Protein AF-A0A432HT43-F1 (afdb_monomer_lite)

Foldseek 3Di:
DDDDDDDDDDDDDDDDDDDDDDDDDDDDDDDDDDDDDDDDDDDDPPPPPPDPDDPPPDPDDFDWDKDFAPAFDCFFDWDWDAPDDFKTKIWTGHTRMIIIDIDGNDDPPPDPDPPDDDPPDDDDPCPLVPPPDPVSVVVLVVFWDKAWGADPVGWIKMKTDGPPQWCPDPLNVCPVVADAFGWRFDQPFAAIKIWTQFWKAFPPDIQGQQLPHPNHTRIWGWIWGHHPPFIKIWTFSCRGGHRHDDDCVRTDDIGTKDKDQAPDDPQQTPGWDWYWDQDPVQWIWTWTDHRRMIIITIIHTDD

pLDDT: mean 73.5, std 22.06, range [27.92, 98.5]

Radius of gyration: 30.54 Å; chains: 1; bounding box: 90×58×94 Å

Secondary structure (DSSP, 8-state):
----PPPP--PPP-------------------------------------PPPSPP-PPP----EEEEEEEEEEEEEEEEEE-SSSEEEEEEEEEEEEEEEEEE------PPPPP------------TTT---HHHHHHHHHHEEEEEEE-TTS-EEEEEEETT--TTSHHHHGGGGPPTTPBPP-TTSBPEEEEESS-EEETTEEE-S-SSSTTPPEEEEEEEEEETTEEEEEEES-TT-BTT---GGGEEEEEEEEEEEPPS-TTTTPPPEEEEEE-TTS-EEEEEEETTEEEEEEEEE--

Structure (mmCIF, N/CA/C/O backbone):
data_AF-A0A432HT43-F1
#
_entry.id   AF-A0A432HT43-F1
#
loop_
_atom_site.group_PDB
_atom_site.id
_atom_site.type_symbol
_atom_site.label_atom_id
_atom_site.label_alt_id
_atom_site.label_comp_id
_atom_site.label_asym_id
_atom_site.label_entity_id
_atom_site.label_seq_id
_atom_site.pdbx_PDB_ins_code
_atom_site.Cartn_x
_atom_site.Cartn_y
_atom_site.Cartn_z
_atom_site.occupancy
_atom_site.B_iso_or_equiv
_atom_site.auth_seq_id
_atom_site.auth_comp_id
_atom_site.auth_asym_id
_atom_site.auth_atom_id
_atom_site.pdbx_PDB_model_num
ATOM 1 N N . ALA A 1 1 ? -52.691 -34.698 19.006 1.00 39.12 1 ALA A N 1
ATOM 2 C CA . ALA A 1 1 ? -53.821 -34.639 18.060 1.00 39.12 1 ALA A CA 1
ATOM 3 C C . ALA A 1 1 ? -54.548 -33.338 18.332 1.00 39.12 1 ALA A C 1
ATOM 5 O O . ALA A 1 1 ? -54.812 -33.088 19.496 1.00 39.12 1 ALA A O 1
ATOM 6 N N . LEU A 1 2 ? -54.854 -32.442 17.411 1.00 40.50 2 LEU A N 1
ATOM 7 C CA . LEU A 1 2 ? -54.623 -32.225 15.980 1.00 40.50 2 LEU A CA 1
ATOM 8 C C . LEU A 1 2 ? -54.795 -30.688 15.882 1.00 40.50 2 LEU A C 1
ATOM 10 O O . LEU A 1 2 ? -55.654 -30.133 16.560 1.00 40.50 2 LEU A O 1
ATOM 14 N N . ASP A 1 3 ? -53.794 -29.972 15.389 1.00 38.78 3 ASP A N 1
ATOM 15 C CA . ASP A 1 3 ? -53.769 -29.469 14.011 1.00 38.78 3 ASP A CA 1
ATOM 16 C C . ASP A 1 3 ? -54.842 -28.391 13.766 1.00 38.78 3 ASP A C 1
ATOM 18 O O . ASP A 1 3 ? -56.036 -28.673 13.700 1.00 38.78 3 ASP A O 1
ATOM 22 N N . ALA A 1 4 ? -54.398 -27.138 13.675 1.00 43.03 4 ALA A N 1
ATOM 23 C CA . ALA A 1 4 ? -55.232 -25.993 13.331 1.00 43.03 4 ALA A CA 1
ATOM 24 C C . ALA A 1 4 ? -54.466 -25.119 12.330 1.00 43.03 4 ALA A C 1
ATOM 26 O O . ALA A 1 4 ? -53.709 -24.224 12.707 1.00 43.03 4 ALA A O 1
ATOM 27 N N . ARG A 1 5 ? -54.650 -25.421 11.041 1.00 47.28 5 ARG A N 1
ATOM 28 C CA . ARG A 1 5 ? -54.328 -24.516 9.932 1.00 47.28 5 ARG A CA 1
ATOM 29 C C . ARG A 1 5 ? -55.494 -23.539 9.722 1.00 47.28 5 ARG A C 1
ATOM 31 O O . ARG A 1 5 ? -56.638 -23.993 9.707 1.00 47.28 5 ARG A O 1
ATOM 38 N N . PRO A 1 6 ? -55.238 -22.236 9.526 1.00 59.03 6 PRO A N 1
ATOM 39 C CA . PRO A 1 6 ? -56.234 -21.310 9.000 1.00 59.03 6 PRO A CA 1
ATOM 40 C C . PRO A 1 6 ? -56.353 -21.403 7.459 1.00 59.03 6 PRO A C 1
ATOM 42 O O . PRO A 1 6 ? -55.465 -21.967 6.813 1.00 59.03 6 PRO A O 1
ATOM 45 N N . PRO A 1 7 ? -57.463 -20.903 6.878 1.00 51.38 7 PRO A N 1
ATOM 46 C CA . PRO A 1 7 ? -57.880 -21.179 5.502 1.00 51.38 7 PRO A CA 1
ATOM 47 C C . PRO A 1 7 ? -57.208 -20.277 4.453 1.00 51.38 7 PRO A C 1
ATOM 49 O O . PRO A 1 7 ? -56.823 -19.145 4.739 1.00 51.38 7 PRO A O 1
ATOM 52 N N . ILE A 1 8 ? -57.125 -20.804 3.229 1.00 49.09 8 ILE A N 1
ATOM 53 C CA . ILE A 1 8 ? -56.741 -20.115 1.987 1.00 49.09 8 ILE A CA 1
ATOM 54 C C . ILE A 1 8 ? -57.948 -19.318 1.465 1.00 49.09 8 ILE A C 1
ATOM 56 O O . ILE A 1 8 ? -59.051 -19.871 1.469 1.00 49.09 8 ILE A O 1
ATOM 60 N N . PRO A 1 9 ? -57.748 -18.089 0.959 1.00 47.00 9 PRO A N 1
ATOM 61 C CA . PRO A 1 9 ? -58.630 -17.515 -0.046 1.00 47.00 9 PRO A CA 1
ATOM 62 C C . PRO A 1 9 ? -57.901 -17.251 -1.379 1.00 47.00 9 PRO A C 1
ATOM 64 O O . PRO A 1 9 ? -56.909 -16.527 -1.420 1.00 47.00 9 PRO A O 1
ATOM 67 N N . ASP A 1 10 ? -58.454 -17.883 -2.416 1.00 40.94 10 ASP A N 1
ATOM 68 C CA . ASP A 1 10 ? -58.679 -17.460 -3.807 1.00 40.94 10 ASP A CA 1
ATOM 69 C C . ASP A 1 10 ? -57.549 -16.788 -4.617 1.00 40.94 10 ASP A C 1
ATOM 71 O O . ASP A 1 10 ? -57.310 -15.584 -4.532 1.00 40.94 10 ASP A O 1
ATOM 75 N N . GLU A 1 11 ? -56.960 -17.578 -5.522 1.00 43.84 11 GLU A N 1
ATOM 76 C CA . GLU A 1 11 ? -56.493 -17.109 -6.834 1.00 43.84 11 GLU A CA 1
ATOM 77 C C . GLU A 1 11 ? -57.701 -16.849 -7.750 1.00 43.84 11 GLU A C 1
ATOM 79 O O . GLU A 1 11 ? -58.649 -17.641 -7.750 1.00 43.84 11 GLU A O 1
ATOM 84 N N . PRO A 1 12 ? -57.659 -15.813 -8.599 1.00 49.91 12 PRO A N 1
ATOM 85 C CA . PRO A 1 12 ? -58.237 -15.888 -9.923 1.00 49.91 12 PRO A CA 1
ATOM 86 C C . PRO A 1 12 ? -57.150 -16.220 -10.950 1.00 49.91 12 PRO A C 1
ATOM 88 O O . PRO A 1 12 ? -56.179 -15.477 -11.116 1.00 49.91 12 PRO A O 1
ATOM 91 N N . ASP A 1 13 ? -57.376 -17.345 -11.625 1.00 44.31 13 ASP A N 1
ATOM 92 C CA . ASP A 1 13 ? -56.927 -17.632 -12.982 1.00 44.31 13 ASP A CA 1
ATOM 93 C C . ASP A 1 13 ? -57.226 -16.439 -13.906 1.00 44.31 13 ASP A C 1
ATOM 95 O O . ASP A 1 13 ? -58.354 -15.948 -13.919 1.00 44.31 13 ASP A O 1
ATOM 99 N N . ASP A 1 14 ? -56.248 -16.025 -14.710 1.00 41.91 14 ASP A N 1
ATOM 100 C CA . ASP A 1 14 ? -56.504 -15.609 -16.090 1.00 41.91 14 ASP A CA 1
ATOM 101 C C . ASP A 1 14 ? -55.257 -15.912 -16.939 1.00 41.91 14 ASP A C 1
ATOM 103 O O . ASP A 1 14 ? -54.135 -15.489 -16.650 1.00 41.91 14 ASP A O 1
ATOM 107 N N . ASP A 1 15 ? -55.515 -16.750 -17.937 1.00 45.34 15 ASP A N 1
ATOM 108 C CA . ASP A 1 15 ? -54.627 -17.395 -18.901 1.00 45.34 15 ASP A CA 1
ATOM 109 C C . ASP A 1 15 ? -54.019 -16.402 -19.931 1.00 45.34 15 ASP A C 1
ATOM 111 O O . ASP A 1 15 ? -54.388 -15.225 -19.968 1.00 45.34 15 ASP A O 1
ATOM 115 N N . PRO A 1 16 ? -53.061 -16.851 -20.769 1.00 45.47 16 PRO A N 1
ATOM 116 C CA . PRO A 1 16 ? -52.189 -16.003 -21.572 1.00 45.47 16 PRO A CA 1
ATOM 117 C C . PRO A 1 16 ? -52.826 -15.587 -22.903 1.00 45.47 16 PRO A C 1
ATOM 119 O O . PRO A 1 16 ? -53.246 -16.431 -23.691 1.00 45.47 16 PRO A O 1
ATOM 122 N N . ASP A 1 17 ? -52.767 -14.294 -23.213 1.00 37.28 17 ASP A N 1
ATOM 123 C CA . ASP A 1 17 ? -53.032 -13.781 -24.558 1.00 37.28 17 ASP A CA 1
ATOM 124 C C . ASP A 1 17 ? -51.703 -13.555 -25.309 1.00 37.28 17 ASP A C 1
ATOM 126 O O . ASP A 1 17 ? -51.107 -12.478 -25.264 1.00 37.28 17 ASP A O 1
ATOM 130 N N . GLU A 1 18 ? -51.239 -14.575 -26.038 1.00 45.59 18 GLU A N 1
ATOM 131 C CA . GLU A 1 18 ? -50.672 -14.333 -27.374 1.00 45.59 18 GLU A CA 1
ATOM 132 C C . GLU A 1 18 ? -51.855 -14.030 -28.306 1.00 45.59 18 GLU A C 1
ATOM 134 O O . GLU A 1 18 ? -52.884 -14.709 -28.207 1.00 45.59 18 GLU A O 1
ATOM 139 N N . PRO A 1 19 ? -51.747 -13.058 -29.235 1.00 44.75 19 PRO A N 1
ATOM 140 C CA . PRO A 1 19 ? -51.356 -13.506 -30.574 1.00 44.75 19 PRO A CA 1
ATOM 141 C C . PRO A 1 19 ? -50.660 -12.465 -31.487 1.00 44.75 19 PRO A C 1
ATOM 143 O O . PRO A 1 19 ? -50.909 -11.264 -31.421 1.00 44.75 19 PRO A O 1
ATOM 146 N N . SER A 1 20 ? -49.970 -13.022 -32.490 1.00 37.00 20 SER A N 1
ATOM 147 C CA . SER A 1 20 ? -49.802 -12.534 -33.878 1.00 37.00 20 SER A CA 1
ATOM 148 C C . SER A 1 20 ? -48.602 -11.638 -34.221 1.00 37.00 20 SER A C 1
ATOM 150 O O . SER A 1 20 ? -48.663 -10.417 -34.089 1.00 37.00 20 SER A O 1
ATOM 152 N N . ASP A 1 21 ? -47.593 -12.253 -34.853 1.00 47.91 21 ASP A N 1
ATOM 153 C 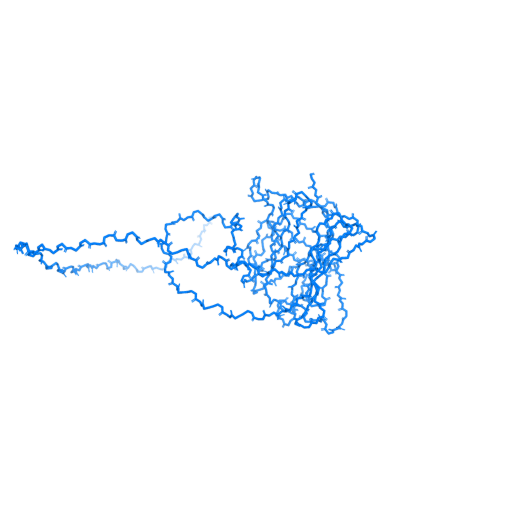CA . ASP A 1 21 ? -46.985 -11.698 -36.076 1.00 47.91 21 ASP A CA 1
ATOM 154 C C . ASP A 1 21 ? -48.094 -11.409 -37.103 1.00 47.91 21 ASP A C 1
ATOM 156 O O . ASP A 1 21 ? -49.035 -12.208 -37.229 1.00 47.91 21 ASP A O 1
ATOM 160 N N . PRO A 1 22 ? -48.010 -10.292 -37.843 1.00 45.06 22 PRO A N 1
ATOM 161 C CA . PRO A 1 22 ? -47.601 -10.446 -39.240 1.00 45.06 22 PRO A CA 1
ATOM 162 C C . PRO A 1 22 ? -46.816 -9.252 -39.831 1.00 45.06 22 PRO A C 1
ATOM 164 O O . PRO A 1 22 ? -46.782 -8.158 -39.272 1.00 45.06 22 PRO A O 1
ATOM 167 N N . ASP A 1 23 ? -46.277 -9.513 -41.027 1.00 37.31 23 ASP A N 1
ATOM 168 C CA . ASP A 1 23 ? -45.854 -8.580 -42.087 1.00 37.31 23 ASP A CA 1
ATOM 169 C C . ASP A 1 23 ? -44.339 -8.296 -42.238 1.00 37.31 23 ASP A C 1
ATOM 171 O O . ASP A 1 23 ? -43.842 -7.207 -41.960 1.00 37.31 23 ASP A O 1
ATOM 175 N N . GLU A 1 24 ? -43.622 -9.266 -42.829 1.00 47.06 24 GLU A N 1
ATOM 176 C CA . GLU A 1 24 ? -42.816 -8.968 -44.032 1.00 47.06 24 GLU A CA 1
ATOM 177 C C . GLU A 1 24 ? -43.793 -8.647 -45.178 1.00 47.06 24 GLU A C 1
ATOM 179 O O . GLU A 1 24 ? -44.793 -9.359 -45.329 1.00 47.06 24 GLU A O 1
ATOM 184 N N . PRO A 1 25 ? -43.564 -7.578 -45.962 1.00 45.00 25 PRO A N 1
ATOM 185 C CA . PRO A 1 25 ? -42.748 -7.699 -47.181 1.00 45.00 25 PRO A CA 1
ATOM 186 C C . PRO A 1 25 ? -41.945 -6.387 -47.447 1.00 45.00 25 PRO A C 1
ATOM 188 O O . PRO A 1 25 ? -42.039 -5.440 -46.674 1.00 45.00 25 PRO A O 1
ATOM 191 N N . ASP A 1 26 ? -41.036 -6.203 -48.403 1.00 35.47 26 ASP A N 1
ATOM 192 C CA . ASP A 1 26 ? -40.950 -6.611 -49.801 1.00 35.47 26 ASP A CA 1
ATOM 193 C C . ASP A 1 26 ? -39.469 -6.573 -50.236 1.00 35.47 26 ASP A C 1
ATOM 195 O O . ASP A 1 26 ? -38.774 -5.571 -50.034 1.00 35.47 26 ASP A O 1
ATOM 199 N N . ASP A 1 27 ? -39.020 -7.637 -50.900 1.00 43.62 27 ASP A N 1
ATOM 200 C CA . ASP A 1 27 ? -38.020 -7.546 -51.969 1.00 43.62 27 ASP A CA 1
ATOM 201 C C . ASP A 1 27 ? -38.634 -6.756 -53.137 1.00 43.62 27 ASP A C 1
ATOM 203 O O . ASP A 1 27 ? -39.783 -7.021 -53.509 1.00 43.62 27 ASP A O 1
ATOM 207 N N . PRO A 1 28 ? -37.869 -5.875 -53.797 1.00 43.53 28 PRO A N 1
ATOM 208 C CA . PRO A 1 28 ? -38.058 -5.705 -55.223 1.00 43.53 28 PRO A CA 1
ATOM 209 C C . PRO A 1 28 ? -36.756 -5.991 -55.969 1.00 43.53 28 PRO A C 1
ATOM 211 O O . PRO A 1 28 ? -35.788 -5.235 -55.901 1.00 43.53 28 PRO A O 1
ATOM 214 N N . ASP A 1 29 ? -36.827 -7.085 -56.721 1.00 34.41 29 ASP A N 1
ATOM 215 C CA . ASP A 1 29 ? -36.447 -7.168 -58.125 1.00 34.41 29 ASP A CA 1
ATOM 216 C C . ASP A 1 29 ? -35.034 -6.710 -58.500 1.00 34.41 29 ASP A C 1
ATOM 218 O O . ASP A 1 29 ? -34.747 -5.550 -58.799 1.00 34.41 29 ASP A O 1
ATOM 222 N N . ASP A 1 30 ? -34.195 -7.730 -58.621 1.00 40.47 30 ASP A N 1
ATOM 223 C CA . ASP A 1 30 ? -33.204 -7.882 -59.678 1.00 40.47 30 ASP A CA 1
ATOM 224 C C . ASP A 1 30 ? -33.859 -7.748 -61.073 1.00 40.47 30 ASP A C 1
ATOM 226 O O . ASP A 1 30 ? -34.830 -8.456 -61.374 1.00 40.47 30 ASP A O 1
ATOM 230 N N . PRO A 1 31 ? -33.345 -6.869 -61.950 1.00 42.28 31 PRO A N 1
ATOM 231 C CA . PRO A 1 31 ? -33.345 -7.168 -63.371 1.00 42.28 31 PRO A CA 1
ATOM 232 C C . PRO A 1 31 ? -31.922 -7.399 -63.887 1.00 42.28 31 PRO A C 1
ATOM 234 O O . PRO A 1 31 ? -31.091 -6.492 -63.967 1.00 42.28 31 PRO A O 1
ATOM 237 N N . ASP A 1 32 ? -31.742 -8.641 -64.320 1.00 34.06 32 ASP A N 1
ATOM 238 C CA . ASP A 1 32 ? -30.687 -9.165 -65.174 1.00 34.06 32 ASP A CA 1
ATOM 239 C C . ASP A 1 32 ? -30.451 -8.318 -66.449 1.00 34.06 32 ASP A C 1
ATOM 241 O O . ASP A 1 32 ? -31.384 -7.796 -67.067 1.00 34.06 32 ASP A O 1
ATOM 245 N N . ASP A 1 33 ? -29.185 -8.346 -66.880 1.00 33.19 33 ASP A N 1
ATOM 246 C CA . ASP A 1 33 ? -28.702 -8.366 -68.269 1.00 33.19 33 ASP A CA 1
ATOM 247 C C . ASP A 1 33 ? -28.805 -7.122 -69.189 1.00 33.19 33 ASP A C 1
ATOM 249 O O . ASP A 1 33 ? -29.852 -6.795 -69.745 1.00 33.19 33 ASP A O 1
ATOM 253 N N . THR A 1 34 ? -27.639 -6.523 -69.502 1.00 33.31 34 THR A N 1
ATOM 254 C CA . THR A 1 34 ? -26.917 -6.582 -70.811 1.00 33.31 34 THR A CA 1
ATOM 255 C C . THR A 1 34 ? -26.142 -5.313 -71.217 1.00 33.31 34 THR A C 1
ATOM 257 O O . THR A 1 34 ? -26.546 -4.186 -70.948 1.00 33.31 34 THR A O 1
ATOM 260 N N . ASP A 1 35 ? -25.045 -5.580 -71.941 1.00 31.22 35 ASP A N 1
ATOM 261 C CA . ASP A 1 35 ? -24.175 -4.717 -72.761 1.00 31.22 35 ASP A CA 1
ATOM 262 C C . ASP A 1 35 ? -23.069 -3.931 -72.026 1.00 31.22 35 ASP A C 1
ATOM 264 O O . ASP A 1 35 ? -23.293 -2.911 -71.386 1.00 31.22 35 ASP A O 1
ATOM 268 N N . ALA A 1 36 ? -21.850 -4.471 -71.925 1.00 35.03 36 ALA A N 1
ATOM 269 C CA . ALA A 1 36 ? -20.828 -4.635 -72.972 1.00 35.03 36 ALA A CA 1
ATOM 270 C C . ALA A 1 36 ? -20.101 -3.327 -73.353 1.00 35.03 36 ALA A C 1
ATOM 272 O O . ALA A 1 36 ? -20.668 -2.420 -73.947 1.00 35.03 36 ALA A O 1
ATOM 273 N N . GLU A 1 37 ? -18.797 -3.362 -73.058 1.00 35.09 37 GLU A N 1
ATOM 274 C CA . GLU A 1 37 ? -17.679 -2.600 -73.630 1.00 35.09 37 GLU A CA 1
ATOM 275 C C . GLU A 1 37 ? -17.583 -1.096 -73.329 1.00 35.09 37 GLU A C 1
ATOM 277 O O . GLU A 1 37 ? -18.233 -0.266 -73.953 1.00 35.09 37 GLU A O 1
ATOM 282 N N . ASP A 1 38 ? -16.608 -0.736 -72.488 1.00 33.38 38 ASP A N 1
ATOM 283 C CA . ASP A 1 38 ? -15.543 0.130 -72.997 1.00 33.38 38 ASP A CA 1
ATOM 284 C C . ASP A 1 38 ? -14.203 -0.211 -72.334 1.00 33.38 38 ASP A C 1
ATOM 286 O O . ASP A 1 38 ? -14.071 -0.291 -71.109 1.00 33.38 38 ASP A O 1
ATOM 290 N N . ALA A 1 39 ? -13.225 -0.471 -73.193 1.00 40.84 39 ALA A N 1
ATOM 291 C CA . ALA A 1 39 ? -11.842 -0.709 -72.856 1.00 40.84 39 ALA A CA 1
ATOM 292 C C . ALA A 1 39 ? -11.157 0.653 -72.710 1.00 40.84 39 ALA A C 1
ATOM 294 O O . ALA A 1 39 ? -10.900 1.342 -73.692 1.00 40.84 39 ALA A O 1
ATOM 295 N N . GLY A 1 40 ? -10.843 1.022 -71.473 1.00 31.56 40 GLY A N 1
ATOM 296 C CA . GLY A 1 40 ? -9.951 2.129 -71.155 1.00 31.56 40 GLY A CA 1
ATOM 297 C C . GLY A 1 40 ? -8.740 1.585 -70.423 1.00 31.56 40 GLY A C 1
ATOM 298 O O . GLY A 1 40 ? -8.778 1.402 -69.209 1.00 31.56 40 GLY A O 1
ATOM 299 N N . GLU A 1 41 ? -7.703 1.261 -71.186 1.00 43.31 41 GLU A N 1
ATOM 300 C CA . GLU A 1 41 ? -6.345 1.072 -70.691 1.00 43.31 41 GLU A CA 1
ATOM 301 C C . GLU A 1 41 ? -5.917 2.342 -69.946 1.00 43.31 41 GLU A C 1
ATOM 303 O O . GLU A 1 41 ? -5.788 3.389 -70.568 1.00 43.31 41 GLU A O 1
ATOM 308 N N . ASP A 1 42 ? -5.681 2.245 -68.640 1.00 35.31 42 ASP A N 1
ATOM 309 C CA . ASP A 1 42 ? -4.794 3.166 -67.932 1.00 35.31 42 ASP A CA 1
ATOM 310 C C . ASP A 1 42 ? -3.822 2.315 -67.112 1.00 35.31 42 ASP A C 1
ATOM 312 O O . ASP A 1 42 ? -4.067 1.875 -65.984 1.00 35.31 42 ASP A O 1
ATOM 316 N N . GLU A 1 43 ? -2.713 2.013 -67.782 1.00 43.16 43 GLU A N 1
ATOM 317 C CA . GLU A 1 43 ? -1.442 1.687 -67.165 1.00 43.16 43 GLU A CA 1
ATOM 318 C C . GLU A 1 43 ? -1.073 2.823 -66.202 1.00 43.16 43 GLU A C 1
ATOM 320 O O . GLU A 1 43 ? -0.885 3.950 -66.634 1.00 43.16 43 GLU A O 1
ATOM 325 N N . ASP A 1 44 ? -1.021 2.533 -64.903 1.00 36.44 44 ASP A N 1
ATOM 326 C CA . ASP A 1 44 ? -0.011 3.058 -63.972 1.00 36.44 44 ASP A CA 1
ATOM 327 C C . ASP A 1 44 ? -0.255 2.451 -62.584 1.00 36.44 44 ASP A C 1
ATOM 329 O O . ASP A 1 44 ? -0.747 3.065 -61.636 1.00 36.44 44 ASP A O 1
ATOM 333 N N . SER A 1 45 ? 0.109 1.173 -62.456 1.00 41.06 45 SER A N 1
ATOM 334 C CA . SER A 1 45 ? 0.373 0.569 -61.150 1.00 41.06 45 SER A CA 1
ATOM 335 C C . SER A 1 45 ? 1.720 1.080 -60.630 1.00 41.06 45 SER A C 1
ATOM 337 O O . SER A 1 45 ? 2.709 0.349 -60.613 1.00 41.06 45 SER A O 1
ATOM 339 N N . GLU A 1 46 ? 1.772 2.344 -60.202 1.00 39.41 46 GLU A N 1
ATOM 340 C CA . GLU A 1 46 ? 2.823 2.798 -59.295 1.00 39.41 46 GLU A CA 1
ATOM 341 C C . GLU A 1 46 ? 2.536 2.213 -57.911 1.00 39.41 46 GLU A C 1
ATOM 343 O O . GLU A 1 46 ? 1.686 2.672 -57.147 1.00 39.41 46 GLU A O 1
ATOM 348 N N . GLU A 1 47 ? 3.266 1.141 -57.619 1.00 40.50 47 GLU A N 1
ATOM 349 C CA . GLU A 1 47 ? 3.555 0.623 -56.293 1.00 40.50 47 GLU A CA 1
ATOM 350 C C . GLU A 1 47 ? 3.748 1.790 -55.313 1.00 40.50 47 GLU A C 1
ATOM 352 O O . GLU A 1 47 ? 4.794 2.442 -55.275 1.00 40.50 47 GLU A O 1
ATOM 357 N N . ALA A 1 48 ? 2.702 2.087 -54.536 1.00 37.75 48 ALA A N 1
ATOM 358 C CA . ALA A 1 48 ? 2.730 3.080 -53.478 1.00 37.75 48 ALA A CA 1
ATOM 359 C C . ALA A 1 48 ? 3.694 2.591 -52.393 1.00 37.75 48 ALA A C 1
ATOM 361 O O . ALA A 1 48 ? 3.298 1.982 -51.398 1.00 37.75 48 ALA A O 1
ATOM 362 N N . ALA A 1 49 ? 4.984 2.850 -52.607 1.00 40.53 49 ALA A N 1
ATOM 363 C CA . ALA A 1 49 ? 6.025 2.689 -51.620 1.00 40.53 49 ALA A CA 1
ATOM 364 C C . ALA A 1 49 ? 5.552 3.409 -50.360 1.00 40.53 49 ALA A C 1
ATOM 366 O O . ALA A 1 49 ? 5.381 4.634 -50.349 1.00 40.53 49 ALA A O 1
ATOM 367 N N . ALA A 1 50 ? 5.281 2.623 -49.318 1.00 44.00 50 ALA A N 1
ATOM 368 C CA . ALA A 1 50 ? 4.911 3.113 -48.009 1.00 44.00 50 ALA A CA 1
ATOM 369 C C . ALA A 1 50 ? 5.919 4.194 -47.619 1.00 44.00 50 ALA A C 1
ATOM 371 O O . ALA A 1 50 ? 7.080 3.902 -47.323 1.00 44.00 50 ALA A O 1
ATOM 372 N N . ARG A 1 51 ? 5.487 5.461 -47.673 1.00 43.03 51 ARG A N 1
ATOM 373 C CA . ARG A 1 51 ? 6.298 6.571 -47.180 1.00 43.03 51 ARG A CA 1
ATOM 374 C C . ARG A 1 51 ? 6.685 6.185 -45.757 1.00 43.03 51 ARG A C 1
ATOM 376 O O . ARG A 1 51 ? 5.773 5.888 -44.978 1.00 43.03 51 ARG A O 1
ATOM 383 N N . PRO A 1 52 ? 7.982 6.137 -45.406 1.00 43.34 52 PRO A N 1
ATOM 384 C CA . PRO A 1 52 ? 8.363 5.859 -44.037 1.00 43.34 52 PRO A CA 1
ATOM 385 C C . PRO A 1 52 ? 7.629 6.880 -43.176 1.00 43.34 52 PRO A C 1
ATOM 387 O O . PRO A 1 52 ? 7.752 8.090 -43.389 1.00 43.34 52 PRO A O 1
ATOM 390 N N . GLY A 1 53 ? 6.782 6.377 -42.274 1.00 44.81 53 GLY A N 1
ATOM 391 C CA . GLY A 1 53 ? 6.094 7.223 -41.313 1.00 44.81 53 GLY A CA 1
ATOM 392 C C . GLY A 1 53 ? 7.121 8.117 -40.615 1.00 44.81 53 GLY A C 1
ATOM 393 O O . GLY A 1 53 ? 8.298 7.742 -40.537 1.00 44.81 53 GLY A O 1
ATOM 394 N N . PRO A 1 54 ? 6.718 9.306 -40.131 1.00 45.12 54 PRO A N 1
ATOM 395 C CA . PRO A 1 54 ? 7.629 10.163 -39.387 1.00 45.12 54 PRO A CA 1
ATOM 396 C C . PRO A 1 54 ? 8.348 9.308 -38.337 1.00 45.12 54 PRO A C 1
ATOM 398 O O . PRO A 1 54 ? 7.683 8.488 -37.690 1.00 45.12 54 PRO A O 1
ATOM 401 N N . PRO A 1 55 ? 9.683 9.433 -38.203 1.00 42.03 55 PRO A N 1
ATOM 402 C CA . PRO A 1 55 ? 10.434 8.597 -37.284 1.00 42.03 55 PRO A CA 1
ATOM 403 C C . PRO A 1 55 ? 9.758 8.652 -35.911 1.00 42.03 55 PRO A C 1
ATOM 405 O O . PRO A 1 55 ? 9.290 9.731 -35.518 1.00 42.03 55 PRO A O 1
ATOM 408 N N . PRO A 1 56 ? 9.654 7.515 -35.195 1.00 44.69 56 PRO A N 1
ATOM 409 C CA . PRO A 1 56 ? 9.054 7.504 -33.871 1.00 44.69 56 PRO A CA 1
ATOM 410 C C . PRO A 1 56 ? 9.713 8.615 -33.060 1.00 44.69 56 PRO A C 1
ATOM 412 O O . PRO A 1 56 ? 10.942 8.712 -33.036 1.00 44.69 56 PRO A O 1
ATOM 415 N N . ARG A 1 57 ? 8.899 9.502 -32.470 1.00 38.62 57 ARG A N 1
ATOM 416 C CA . ARG A 1 57 ? 9.408 10.587 -31.628 1.00 38.62 57 ARG A CA 1
ATOM 417 C C . ARG A 1 57 ? 10.266 9.939 -30.553 1.00 38.62 57 ARG A C 1
ATOM 419 O O . ARG A 1 57 ? 9.734 9.295 -29.654 1.00 38.62 57 ARG A O 1
ATOM 426 N N . VAL A 1 58 ? 11.582 10.066 -30.689 1.00 42.09 58 VAL A N 1
ATOM 427 C CA . VAL A 1 58 ? 12.530 9.611 -29.679 1.00 42.09 58 VAL A CA 1
ATOM 428 C C . VAL A 1 58 ? 12.151 10.377 -28.411 1.00 42.09 58 VAL A C 1
ATOM 430 O O . VAL A 1 58 ? 12.138 11.612 -28.465 1.00 42.09 58 VAL A O 1
ATOM 433 N N . PRO A 1 59 ? 11.763 9.702 -27.312 1.00 48.34 59 PRO A N 1
ATOM 434 C CA . PRO A 1 59 ? 11.507 10.378 -26.049 1.00 48.34 59 PRO A CA 1
ATOM 435 C C . PRO A 1 59 ? 12.687 11.302 -25.745 1.00 48.34 59 PRO A C 1
ATOM 437 O O . PRO A 1 59 ? 13.841 10.904 -25.934 1.00 48.34 59 PRO A O 1
ATOM 440 N N . GLY A 1 60 ? 12.393 12.552 -25.378 1.00 58.88 60 GLY A N 1
ATOM 441 C CA . GLY A 1 60 ? 13.409 13.583 -25.184 1.00 58.88 60 GLY A CA 1
ATOM 442 C C . GLY A 1 60 ? 14.540 13.065 -24.297 1.00 58.88 60 GLY A C 1
ATOM 443 O O . GLY A 1 60 ? 14.293 12.462 -23.256 1.00 58.88 60 GLY A O 1
ATOM 444 N N . ARG A 1 61 ? 15.790 13.250 -24.730 1.00 69.38 61 ARG A N 1
ATOM 445 C CA . ARG A 1 61 ? 16.950 12.923 -23.896 1.00 69.38 61 ARG A CA 1
ATOM 446 C C . ARG A 1 61 ? 16.969 13.898 -22.722 1.00 69.38 61 ARG A C 1
ATOM 448 O O . ARG A 1 61 ? 17.167 15.090 -22.938 1.00 69.38 61 ARG A O 1
ATOM 455 N N . ILE A 1 62 ? 16.764 13.390 -21.511 1.00 77.19 62 ILE A N 1
ATOM 456 C CA . ILE A 1 62 ? 1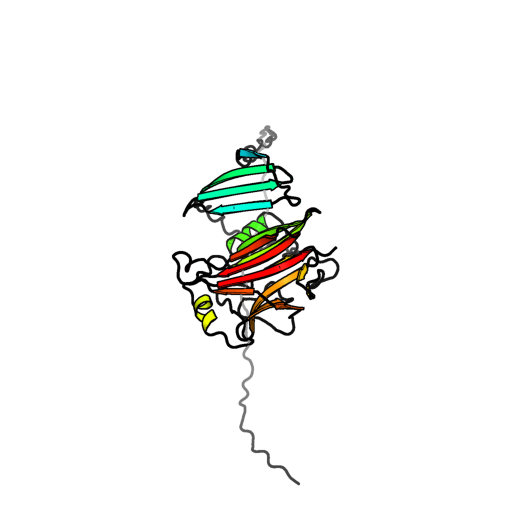6.864 14.175 -20.279 1.00 77.19 62 ILE A CA 1
ATOM 457 C C . ILE A 1 62 ? 18.300 14.060 -19.772 1.00 77.19 62 ILE A C 1
ATOM 459 O O . ILE A 1 62 ? 18.796 12.961 -19.524 1.00 77.19 62 ILE A O 1
ATOM 463 N N . SER A 1 63 ? 18.982 15.196 -19.662 1.00 83.06 63 SER A N 1
ATOM 464 C CA . SER A 1 63 ? 20.337 15.251 -19.116 1.00 83.06 63 SER A CA 1
ATOM 465 C C . SER A 1 63 ? 20.305 15.030 -17.607 1.00 83.06 63 SER A C 1
ATOM 467 O O . SER A 1 63 ? 19.475 15.609 -16.906 1.00 83.06 63 SER A O 1
ATOM 469 N N . LEU A 1 64 ? 21.239 14.219 -17.110 1.00 89.56 64 LEU A N 1
ATOM 470 C CA . LEU A 1 64 ? 21.417 13.973 -15.685 1.00 89.56 64 LEU A CA 1
ATOM 471 C C . LEU A 1 64 ? 22.763 14.525 -15.209 1.00 89.56 64 LEU A C 1
ATOM 473 O O . LEU A 1 64 ? 23.780 14.384 -15.891 1.00 89.56 64 LEU A O 1
ATOM 477 N N . THR A 1 65 ? 22.781 15.087 -14.006 1.00 91.94 65 THR A N 1
ATOM 478 C CA . THR A 1 65 ? 24.002 15.514 -13.319 1.00 91.94 65 THR A CA 1
ATOM 479 C C . THR A 1 65 ? 24.551 14.357 -12.497 1.00 91.94 65 THR A C 1
ATOM 481 O O . THR A 1 65 ? 23.939 13.958 -11.512 1.00 91.94 65 THR A O 1
ATOM 484 N N . HIS A 1 66 ? 25.711 13.819 -12.878 1.00 94.94 66 HIS A N 1
ATOM 485 C CA . HIS A 1 66 ? 26.376 12.743 -12.135 1.00 94.94 66 HIS A CA 1
ATOM 486 C C . HIS A 1 66 ? 27.208 13.282 -10.968 1.00 94.94 66 HIS A C 1
ATOM 488 O O . HIS A 1 66 ? 27.946 14.258 -11.118 1.00 94.94 66 HIS A O 1
ATOM 494 N N . ARG A 1 67 ? 27.129 12.613 -9.815 1.00 90.56 67 ARG A N 1
ATOM 495 C CA . ARG A 1 67 ? 28.016 12.819 -8.668 1.00 90.56 67 ARG A CA 1
ATOM 496 C C . ARG A 1 67 ? 28.418 11.479 -8.042 1.00 90.56 67 ARG A C 1
ATOM 498 O O . ARG A 1 67 ? 27.544 10.646 -7.785 1.00 90.56 67 ARG A O 1
ATOM 505 N N . PRO A 1 68 ? 29.710 11.267 -7.743 1.00 88.19 68 PRO A N 1
ATOM 506 C CA . PRO A 1 68 ? 30.138 10.119 -6.959 1.00 88.19 68 PRO A CA 1
ATOM 507 C C . PRO A 1 68 ? 29.668 10.258 -5.505 1.00 88.19 68 PRO A C 1
ATOM 509 O O . PRO A 1 68 ? 29.593 11.362 -4.959 1.00 88.19 68 PRO A O 1
ATOM 512 N N . ARG A 1 69 ? 29.358 9.127 -4.876 1.00 88.50 69 ARG A N 1
ATOM 513 C CA . ARG A 1 69 ? 28.915 9.014 -3.484 1.00 88.50 69 ARG A CA 1
ATOM 514 C C . ARG A 1 69 ? 29.967 8.296 -2.647 1.00 88.50 69 ARG A C 1
ATOM 516 O O . ARG A 1 69 ? 30.761 7.514 -3.160 1.00 88.50 69 ARG A O 1
ATOM 523 N N . THR A 1 70 ? 29.933 8.546 -1.344 1.00 82.81 70 THR A N 1
ATOM 524 C CA . THR A 1 70 ? 30.772 7.864 -0.346 1.00 82.81 70 THR A CA 1
ATOM 525 C C . THR A 1 70 ? 30.146 6.573 0.179 1.00 82.81 70 THR A C 1
ATOM 527 O O . THR A 1 70 ? 30.852 5.745 0.742 1.00 82.81 70 THR A O 1
ATOM 530 N N . GLU A 1 71 ? 28.840 6.392 -0.021 1.00 80.75 71 GLU A N 1
ATOM 531 C CA . GLU A 1 71 ? 28.076 5.213 0.394 1.00 80.75 71 GLU A CA 1
ATOM 532 C C . GLU A 1 71 ? 27.487 4.512 -0.834 1.00 80.75 71 GLU A C 1
ATOM 534 O O . GLU A 1 71 ? 26.951 5.171 -1.733 1.00 80.75 71 GLU A O 1
ATOM 539 N N . SER A 1 72 ? 27.604 3.180 -0.872 1.00 79.88 72 SER A N 1
ATOM 540 C CA . SER A 1 72 ? 27.066 2.353 -1.955 1.00 79.88 72 SER A CA 1
ATOM 541 C C . SER A 1 72 ? 25.558 2.177 -1.799 1.00 79.88 72 SER A C 1
ATOM 543 O O . SER A 1 72 ? 25.076 1.855 -0.717 1.00 79.88 72 SER A O 1
ATOM 545 N N . ALA A 1 73 ? 24.815 2.362 -2.888 1.00 76.31 73 ALA A N 1
ATOM 546 C CA . ALA A 1 73 ? 23.453 1.866 -3.024 1.00 76.31 73 ALA A CA 1
ATOM 547 C C . ALA A 1 73 ? 23.478 0.519 -3.754 1.00 76.31 73 ALA A C 1
ATOM 549 O O . ALA A 1 73 ? 23.645 0.471 -4.974 1.00 76.31 73 ALA A O 1
ATOM 550 N N . ASP A 1 74 ? 23.278 -0.571 -3.019 1.00 74.50 74 ASP A N 1
ATOM 551 C CA . ASP A 1 74 ? 23.301 -1.924 -3.592 1.00 74.50 74 ASP A CA 1
ATOM 552 C C . ASP A 1 74 ? 22.059 -2.225 -4.453 1.00 74.50 74 ASP A C 1
ATOM 554 O O . ASP A 1 74 ? 22.037 -3.188 -5.216 1.00 74.50 74 ASP A O 1
ATOM 558 N N . THR A 1 75 ? 21.033 -1.372 -4.369 1.00 66.00 75 THR A N 1
ATOM 559 C CA . THR A 1 75 ? 19.814 -1.423 -5.186 1.00 66.00 75 THR A CA 1
ATOM 560 C C . THR A 1 75 ? 19.693 -0.152 -6.020 1.00 66.00 75 THR A C 1
ATOM 562 O O . THR A 1 75 ? 19.856 0.956 -5.496 1.00 66.00 75 THR A O 1
ATOM 565 N N . LEU A 1 76 ? 19.381 -0.307 -7.311 1.00 74.94 76 LEU A N 1
ATOM 566 C CA . LEU A 1 76 ? 19.048 0.814 -8.187 1.00 74.94 76 LEU A CA 1
ATOM 567 C C . LEU A 1 76 ? 17.807 1.516 -7.630 1.00 74.94 76 LEU A C 1
ATOM 569 O O . LEU A 1 76 ? 16.714 0.957 -7.640 1.00 74.94 76 LEU A O 1
ATOM 573 N N . THR A 1 77 ? 17.980 2.733 -7.131 1.00 74.81 77 THR A N 1
ATOM 574 C CA . THR A 1 77 ? 16.907 3.476 -6.466 1.00 74.81 77 THR A CA 1
ATOM 575 C C . THR A 1 77 ? 16.605 4.734 -7.257 1.00 74.81 77 THR A C 1
ATOM 577 O O . THR A 1 77 ? 17.503 5.540 -7.485 1.00 74.81 77 THR A O 1
ATOM 580 N N . LEU A 1 78 ? 15.346 4.913 -7.652 1.00 84.31 78 LEU A N 1
ATOM 581 C CA . LEU A 1 78 ? 14.843 6.153 -8.233 1.00 84.31 78 LEU A CA 1
ATOM 582 C C . LEU A 1 78 ? 13.973 6.859 -7.188 1.00 84.31 78 LEU A C 1
ATOM 584 O O . LEU A 1 78 ? 13.023 6.273 -6.677 1.00 84.31 78 LEU A O 1
ATOM 588 N N . ILE A 1 79 ? 14.296 8.106 -6.875 1.00 82.31 79 ILE A N 1
ATOM 589 C CA . ILE A 1 79 ? 13.576 8.946 -5.918 1.00 82.31 79 ILE A CA 1
ATOM 590 C C . ILE A 1 79 ? 13.049 10.150 -6.686 1.00 82.31 79 ILE A C 1
ATOM 592 O O . ILE A 1 79 ? 13.831 10.835 -7.339 1.00 82.31 79 ILE A O 1
ATOM 596 N N . LEU A 1 80 ? 11.750 10.422 -6.598 1.00 84.56 80 LEU A N 1
ATOM 597 C CA . LEU A 1 80 ? 11.183 11.714 -6.979 1.00 84.56 80 LEU A CA 1
ATOM 598 C C . LEU A 1 80 ? 10.811 12.448 -5.692 1.00 84.56 80 LEU A C 1
ATOM 600 O O . LEU A 1 80 ? 9.954 11.982 -4.943 1.00 84.56 80 LEU A O 1
ATOM 604 N N . ALA A 1 81 ? 11.477 13.566 -5.427 1.00 79.31 81 ALA A N 1
ATOM 605 C CA . ALA A 1 81 ? 11.239 14.395 -4.255 1.00 79.31 81 ALA A CA 1
ATOM 606 C C . ALA A 1 81 ? 10.753 15.780 -4.708 1.00 79.31 81 ALA A C 1
ATOM 608 O O . ALA A 1 81 ? 11.536 16.499 -5.326 1.00 79.31 81 ALA A O 1
ATOM 609 N N . PRO A 1 82 ? 9.494 16.162 -4.429 1.00 76.44 82 PRO A N 1
ATOM 610 C CA . PRO A 1 82 ? 9.027 17.527 -4.649 1.00 76.44 82 PRO A CA 1
ATOM 611 C C . PRO A 1 82 ? 9.860 18.515 -3.824 1.00 76.44 82 PRO A C 1
ATOM 613 O O . PRO A 1 82 ? 10.141 18.251 -2.651 1.00 76.44 82 PRO A O 1
ATOM 616 N N . ASP A 1 83 ? 10.243 19.638 -4.424 1.00 79.50 83 ASP A N 1
ATOM 617 C CA . ASP A 1 83 ? 10.931 20.749 -3.752 1.00 79.50 83 ASP A CA 1
ATOM 618 C C . ASP A 1 83 ? 10.130 22.064 -3.789 1.00 79.50 83 ASP A C 1
ATOM 620 O O . ASP A 1 83 ? 10.515 23.036 -3.137 1.00 79.50 83 ASP A O 1
ATOM 624 N N . GLY A 1 84 ? 8.977 22.055 -4.465 1.00 74.94 84 GLY A N 1
ATOM 625 C CA . GLY A 1 84 ? 7.989 23.129 -4.535 1.00 74.94 84 GLY A CA 1
ATOM 626 C C . GLY A 1 84 ? 6.610 22.601 -4.950 1.00 74.94 84 GLY A C 1
ATOM 627 O O . GLY A 1 84 ? 6.395 21.390 -4.997 1.00 74.94 84 GLY A O 1
ATOM 628 N N . GLU A 1 85 ? 5.672 23.509 -5.240 1.00 66.56 85 GLU A N 1
ATOM 629 C CA . GLU A 1 85 ? 4.306 23.155 -5.676 1.00 66.56 85 GLU A CA 1
ATOM 630 C C . GLU A 1 85 ? 4.294 22.516 -7.074 1.00 66.56 85 GLU A C 1
ATOM 632 O O . GLU A 1 85 ? 3.636 21.501 -7.284 1.00 66.56 85 GLU A O 1
ATOM 637 N N . ASP A 1 86 ? 5.107 23.046 -7.992 1.00 77.62 86 ASP A N 1
ATOM 638 C CA . ASP A 1 86 ? 5.137 22.629 -9.399 1.00 77.62 86 ASP A CA 1
ATOM 639 C C . ASP A 1 86 ? 6.479 22.006 -9.816 1.00 77.62 86 ASP A C 1
ATOM 641 O O . ASP A 1 86 ? 6.734 21.811 -11.004 1.00 77.62 86 ASP A O 1
ATOM 645 N N . SER A 1 87 ? 7.361 21.684 -8.867 1.00 81.56 87 SER A N 1
ATOM 646 C CA . SER A 1 87 ? 8.708 21.186 -9.162 1.00 81.56 87 SER A CA 1
ATOM 647 C C . SER A 1 87 ? 9.220 20.151 -8.168 1.00 81.56 87 SER A C 1
ATOM 649 O O . SER A 1 87 ? 8.712 19.977 -7.055 1.00 81.56 87 SER A O 1
ATOM 651 N N . GLY A 1 88 ? 10.263 19.446 -8.585 1.00 84.44 88 GLY A N 1
ATOM 652 C CA . GLY A 1 88 ? 11.037 18.596 -7.703 1.00 84.44 88 GLY A CA 1
ATOM 653 C C . GLY A 1 88 ? 12.316 18.102 -8.342 1.00 84.44 88 GLY A C 1
ATOM 654 O O . GLY A 1 88 ? 12.662 18.441 -9.471 1.00 84.44 88 GLY A O 1
ATOM 655 N N . GLN A 1 89 ? 13.005 17.231 -7.619 1.00 89.06 89 GLN A N 1
ATOM 656 C CA . GLN A 1 89 ? 14.216 16.588 -8.088 1.00 89.06 89 GLN A CA 1
ATOM 657 C C . GLN A 1 89 ? 14.018 15.081 -8.215 1.00 89.06 89 GLN A C 1
ATOM 659 O O . GLN A 1 89 ? 13.577 14.392 -7.290 1.00 89.06 89 GLN A O 1
ATOM 664 N N . LEU A 1 90 ? 14.402 14.556 -9.373 1.00 90.44 90 LEU A N 1
ATOM 665 C CA . LEU A 1 90 ? 14.592 13.136 -9.601 1.00 90.44 90 LEU A CA 1
ATOM 666 C C . LEU A 1 90 ? 16.039 12.786 -9.265 1.00 90.44 90 LEU A C 1
ATOM 668 O O . LEU A 1 90 ? 16.976 13.379 -9.796 1.00 90.44 90 LEU A O 1
ATOM 672 N N . THR A 1 91 ? 16.220 11.791 -8.404 1.00 91.44 91 THR A N 1
ATOM 673 C CA . THR A 1 91 ? 17.522 11.240 -8.025 1.00 91.44 91 THR A CA 1
ATOM 674 C C . THR A 1 91 ? 17.571 9.753 -8.345 1.00 91.44 91 THR A C 1
ATOM 676 O O . THR A 1 91 ? 16.731 8.986 -7.886 1.00 91.44 91 THR A O 1
ATOM 679 N N . LEU A 1 92 ? 18.581 9.330 -9.098 1.00 91.62 92 LEU A N 1
ATOM 680 C CA . LEU A 1 92 ? 18.907 7.934 -9.360 1.00 91.62 92 LEU A CA 1
ATOM 681 C C . LEU A 1 92 ? 20.174 7.558 -8.591 1.00 91.62 92 LEU A C 1
ATOM 683 O O . LEU A 1 92 ? 21.211 8.199 -8.751 1.00 91.62 92 LEU A O 1
ATOM 687 N N . LEU A 1 93 ? 20.112 6.500 -7.792 1.00 90.12 93 LEU A N 1
ATOM 688 C CA . LEU A 1 93 ? 21.228 5.995 -6.997 1.00 90.12 93 LEU A CA 1
ATOM 689 C C . LEU A 1 93 ? 21.583 4.583 -7.454 1.00 90.12 93 LEU A C 1
ATOM 691 O O . LEU A 1 93 ? 20.708 3.719 -7.501 1.00 90.12 93 LEU A O 1
ATOM 695 N N . TRP A 1 94 ? 22.861 4.334 -7.756 1.00 89.12 94 TRP A N 1
ATOM 696 C CA . TRP A 1 94 ? 23.346 2.979 -8.034 1.00 89.12 94 TRP A CA 1
ATOM 697 C C . TRP A 1 94 ? 24.835 2.805 -7.744 1.00 89.12 94 TRP A C 1
ATOM 699 O O . TRP A 1 94 ? 25.687 3.507 -8.304 1.00 89.12 94 TRP A O 1
ATOM 709 N N . GLY A 1 95 ? 25.163 1.853 -6.871 1.00 90.19 95 GLY A N 1
ATOM 710 C CA . GLY A 1 95 ? 26.508 1.691 -6.336 1.00 90.19 95 GLY A CA 1
ATOM 711 C C . GLY A 1 95 ? 26.986 3.003 -5.719 1.00 90.19 95 GLY A C 1
ATOM 712 O O . GLY A 1 95 ? 26.258 3.660 -4.978 1.00 90.19 95 GLY A O 1
ATOM 713 N N . LEU A 1 96 ? 28.186 3.438 -6.093 1.00 91.56 96 LEU A N 1
ATOM 714 C CA . LEU A 1 96 ? 28.777 4.703 -5.643 1.00 91.56 96 LEU A CA 1
ATOM 715 C C . LEU A 1 96 ? 28.354 5.914 -6.490 1.00 91.56 96 LEU A C 1
ATOM 717 O O . LEU A 1 96 ? 29.057 6.921 -6.516 1.00 91.56 96 LEU A O 1
ATOM 721 N N . ASN A 1 97 ? 27.238 5.834 -7.212 1.00 91.12 97 ASN A N 1
ATOM 722 C CA . ASN A 1 97 ? 26.816 6.883 -8.135 1.00 91.12 97 ASN A CA 1
ATOM 723 C C . ASN A 1 97 ? 25.475 7.487 -7.723 1.00 91.12 97 ASN A C 1
ATOM 725 O O . ASN A 1 97 ? 24.562 6.782 -7.292 1.00 91.12 97 ASN A O 1
ATOM 729 N N . SER A 1 98 ? 25.376 8.802 -7.896 1.00 92.25 98 SER A N 1
ATOM 730 C CA . SER A 1 98 ? 24.137 9.569 -7.894 1.00 92.25 98 SER A CA 1
ATOM 731 C C . SER A 1 98 ? 23.996 10.276 -9.235 1.00 92.25 98 SER A C 1
ATOM 733 O O . SER A 1 98 ? 24.971 10.838 -9.738 1.00 92.25 98 SER A O 1
ATOM 735 N N . TRP A 1 99 ? 22.795 10.286 -9.793 1.00 96.50 99 TRP A N 1
ATOM 736 C CA . TRP A 1 99 ? 22.432 11.134 -10.917 1.00 96.50 99 TRP A CA 1
ATOM 737 C C . TRP A 1 99 ? 21.186 11.924 -10.563 1.00 96.50 99 TRP A C 1
ATOM 739 O O . TRP A 1 99 ? 20.197 11.333 -10.144 1.00 96.50 99 TRP A O 1
ATOM 749 N N . THR A 1 100 ? 21.218 13.238 -10.746 1.00 92.94 100 THR A N 1
ATOM 750 C CA . THR A 1 100 ? 20.072 14.098 -10.445 1.00 92.94 100 THR A CA 1
ATOM 751 C C . THR A 1 100 ? 19.613 14.869 -11.670 1.00 92.94 100 THR A C 1
ATOM 753 O O . THR A 1 100 ? 20.413 15.220 -12.541 1.00 92.94 100 THR A O 1
ATOM 756 N N . THR A 1 101 ? 18.319 15.140 -11.743 1.00 92.38 101 THR A N 1
ATOM 757 C CA . THR A 1 101 ? 17.747 16.107 -12.679 1.00 92.38 101 THR A CA 1
ATOM 758 C C . THR A 1 101 ? 16.506 16.710 -12.053 1.00 92.38 101 THR A C 1
ATOM 760 O O . THR A 1 101 ? 15.827 16.047 -11.266 1.00 92.38 101 THR A O 1
ATOM 763 N N . ASP A 1 102 ? 16.232 17.958 -12.383 1.00 90.44 102 ASP A N 1
ATOM 764 C CA . ASP A 1 102 ? 15.054 18.645 -11.879 1.00 90.44 102 ASP A CA 1
ATOM 765 C C . ASP A 1 102 ? 13.870 18.320 -12.803 1.00 90.44 102 ASP A C 1
ATOM 767 O O . ASP A 1 102 ? 14.039 18.058 -14.000 1.00 90.44 102 ASP A O 1
ATOM 771 N N . PHE A 1 103 ? 12.669 18.272 -12.242 1.00 83.38 103 PHE A N 1
ATOM 772 C CA . PHE A 1 103 ? 11.430 18.058 -12.973 1.00 83.38 103 PHE A CA 1
ATOM 773 C C . PHE A 1 103 ? 10.417 19.140 -12.613 1.00 83.38 103 PHE A C 1
ATOM 775 O O . PHE A 1 103 ? 10.437 19.693 -11.517 1.00 83.38 103 PHE A O 1
ATOM 782 N N . GLU A 1 104 ? 9.501 19.388 -13.541 1.00 77.75 104 GLU A N 1
ATOM 783 C CA . GLU A 1 104 ? 8.352 20.264 -13.344 1.00 77.75 104 GLU A CA 1
ATOM 784 C C . GLU A 1 104 ? 7.070 19.447 -13.533 1.00 77.75 104 GLU A C 1
ATOM 786 O O . GLU A 1 104 ? 6.972 18.610 -14.442 1.00 77.75 104 GLU A O 1
ATOM 791 N N . PHE A 1 105 ? 6.081 19.681 -12.677 1.00 71.31 105 PHE A N 1
ATOM 792 C CA . PHE A 1 105 ? 4.731 19.182 -12.872 1.00 71.31 105 PHE A CA 1
ATOM 793 C C . PHE A 1 105 ? 4.072 20.011 -13.972 1.00 71.31 105 PHE A C 1
ATOM 795 O O . PHE A 1 105 ? 3.606 21.123 -13.761 1.00 71.31 105 PHE A O 1
ATOM 802 N N . VAL A 1 106 ? 4.046 19.462 -15.184 1.00 63.22 106 VAL A N 1
ATO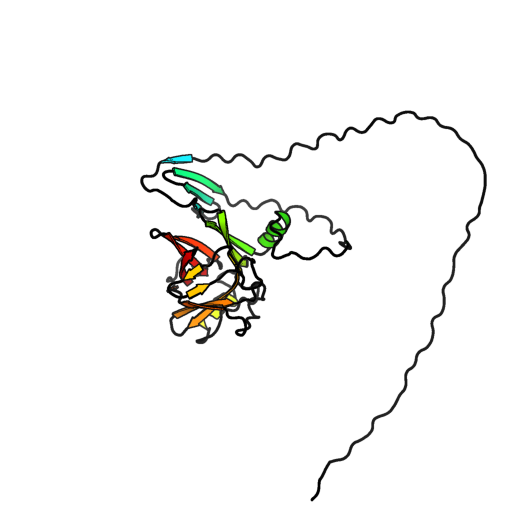M 803 C CA . VAL A 1 106 ? 3.352 20.084 -16.313 1.00 63.22 106 VAL A CA 1
ATOM 804 C C . VAL A 1 106 ? 1.987 19.441 -16.515 1.00 63.22 106 VAL A C 1
ATOM 806 O O . VAL A 1 106 ? 1.876 18.226 -16.705 1.00 63.22 106 VAL A O 1
ATOM 809 N N . GLU A 1 107 ? 0.935 20.261 -16.533 1.00 48.19 107 GLU A N 1
ATOM 810 C CA . GLU A 1 107 ? -0.377 19.814 -16.991 1.00 48.19 107 GLU A CA 1
ATOM 811 C C . GLU A 1 107 ? -0.279 19.516 -18.494 1.00 48.19 107 GLU A C 1
ATOM 813 O O . GLU A 1 107 ? -0.147 20.407 -19.338 1.00 48.19 107 GLU A O 1
ATOM 818 N N . LEU A 1 108 ? -0.263 18.228 -18.848 1.00 46.66 108 LEU A N 1
ATOM 819 C CA . LEU A 1 108 ? -0.183 17.827 -20.247 1.00 46.66 108 LEU A CA 1
ATOM 820 C C . LEU A 1 108 ? -1.453 18.286 -20.979 1.00 46.66 108 LEU A C 1
ATOM 822 O O . LEU A 1 108 ? -2.557 18.080 -20.466 1.00 46.66 108 LEU A O 1
ATOM 826 N N . PRO A 1 109 ? -1.342 18.832 -22.207 1.00 40.47 109 PRO A N 1
ATOM 827 C CA . PRO A 1 109 ? -2.515 19.182 -22.990 1.00 40.47 109 PRO A CA 1
ATOM 828 C C . PRO A 1 109 ? -3.409 17.950 -23.123 1.00 40.47 109 PRO A C 1
ATOM 830 O O . PRO A 1 109 ? -2.949 16.879 -23.538 1.00 40.47 109 PRO A O 1
ATOM 833 N N . ARG A 1 110 ? -4.686 18.104 -22.746 1.00 38.56 110 ARG A N 1
ATOM 834 C CA . ARG A 1 110 ? -5.690 17.038 -22.833 1.00 38.56 110 ARG A CA 1
ATOM 835 C C . ARG A 1 110 ? -5.638 16.460 -24.242 1.00 38.56 110 ARG A C 1
ATOM 837 O O . ARG A 1 110 ? -5.953 17.154 -25.210 1.00 38.56 110 ARG A O 1
ATOM 844 N N . ARG A 1 111 ? -5.210 15.198 -24.372 1.00 34.59 111 ARG A N 1
ATOM 845 C CA . ARG A 1 111 ? -5.256 14.527 -25.673 1.00 34.59 111 ARG A CA 1
ATOM 846 C C . ARG A 1 111 ? -6.707 14.557 -26.156 1.00 34.59 111 ARG A C 1
ATOM 848 O O . ARG A 1 111 ? -7.598 14.270 -25.350 1.00 34.59 111 ARG A O 1
ATOM 855 N N . PRO A 1 112 ? -6.962 14.881 -27.434 1.00 35.03 112 PRO A N 1
ATOM 856 C CA . PRO A 1 112 ? -8.298 14.754 -27.984 1.00 35.03 112 PRO A CA 1
ATOM 857 C C . PRO A 1 112 ? -8.782 13.326 -27.738 1.00 35.03 112 PRO A C 1
ATOM 859 O O . PRO A 1 112 ? -8.050 12.358 -27.965 1.00 35.03 112 PRO A O 1
ATOM 862 N N . ARG A 1 113 ? -9.995 13.216 -27.193 1.00 30.52 113 ARG A N 1
ATOM 863 C CA . ARG A 1 113 ? -10.650 11.935 -26.942 1.00 30.52 113 ARG A CA 1
ATOM 864 C C . ARG A 1 113 ? -10.693 11.192 -28.283 1.00 30.52 113 ARG A C 1
ATOM 866 O O . ARG A 1 113 ? -11.258 11.750 -29.222 1.00 30.52 113 ARG A O 1
ATOM 873 N N . PRO A 1 114 ? -10.081 10.003 -28.415 1.00 33.91 114 PRO A N 1
ATOM 874 C CA . PRO A 1 114 ? -10.219 9.241 -29.646 1.00 33.91 114 PRO A CA 1
ATOM 875 C C . PRO A 1 114 ? -11.704 8.964 -29.884 1.00 33.91 114 PRO A C 1
ATOM 877 O O . PRO A 1 114 ? -12.459 8.757 -28.926 1.00 33.91 114 PRO A O 1
ATOM 880 N N . GLU A 1 115 ? -12.119 8.997 -31.148 1.00 27.92 115 GLU A N 1
ATOM 881 C CA . GLU A 1 115 ? -13.475 8.623 -31.536 1.00 27.92 115 GLU A CA 1
ATOM 882 C C . GLU A 1 115 ? -13.823 7.248 -30.964 1.00 27.92 115 GLU A C 1
ATOM 884 O O . GLU A 1 115 ? -13.022 6.309 -30.982 1.00 27.92 115 GLU A O 1
ATOM 889 N N . ARG A 1 116 ? -15.030 7.152 -30.404 1.00 30.47 116 ARG A N 1
ATOM 890 C CA . ARG A 1 116 ? -15.548 5.921 -29.820 1.00 30.47 116 ARG A CA 1
ATOM 891 C C . ARG A 1 116 ? -15.900 4.962 -30.955 1.00 30.47 116 ARG A C 1
ATOM 893 O O . ARG A 1 116 ? -17.039 4.948 -31.407 1.00 30.47 116 ARG A O 1
ATOM 900 N N . THR A 1 117 ? -14.950 4.150 -31.404 1.00 34.47 117 THR A N 1
ATOM 901 C CA . THR A 1 117 ? -15.264 3.006 -32.263 1.00 34.47 117 THR A CA 1
ATOM 902 C C . THR A 1 117 ? -15.954 1.933 -31.418 1.00 34.47 117 THR A C 1
ATOM 904 O O . THR A 1 117 ? -15.513 1.604 -30.313 1.00 34.47 117 THR A O 1
ATOM 907 N N . SER A 1 118 ? -17.100 1.429 -31.883 1.00 32.50 118 SER A N 1
ATOM 908 C CA . SER A 1 118 ? -17.795 0.328 -31.218 1.00 32.50 118 SER A CA 1
ATOM 909 C C . SER A 1 118 ? -16.930 -0.928 -31.294 1.00 32.50 118 SER A C 1
ATOM 911 O O . SER A 1 118 ? -16.755 -1.508 -32.364 1.00 32.50 118 SER A O 1
ATOM 913 N N . ASN A 1 119 ? -16.390 -1.365 -30.161 1.00 38.41 119 ASN A N 1
ATOM 914 C CA . ASN A 1 119 ? -15.700 -2.644 -30.068 1.00 38.41 119 ASN A CA 1
ATOM 915 C C . ASN A 1 119 ? -16.736 -3.772 -29.993 1.00 38.41 119 ASN A C 1
ATOM 917 O O . ASN A 1 119 ? -17.061 -4.237 -28.905 1.00 38.41 119 ASN A O 1
ATOM 921 N N . VAL A 1 120 ? -17.223 -4.240 -31.141 1.00 39.78 120 VAL A N 1
ATOM 922 C CA . VAL A 1 120 ? -17.688 -5.630 -31.259 1.00 39.78 120 VAL A CA 1
ATOM 923 C C . VAL A 1 120 ? -16.592 -6.396 -31.994 1.00 39.78 120 VAL A C 1
ATOM 925 O O . VAL A 1 120 ? -16.702 -6.754 -33.160 1.00 39.78 120 VAL A O 1
ATOM 928 N N . GLY A 1 121 ? -15.459 -6.545 -31.307 1.00 39.22 121 GLY A N 1
ATOM 929 C CA . GLY A 1 121 ? -14.387 -7.455 -31.692 1.00 39.22 121 GLY A CA 1
ATOM 930 C C . GLY A 1 121 ? -14.572 -8.789 -30.976 1.00 39.22 121 GLY A C 1
ATOM 931 O O . GLY A 1 121 ? -15.022 -8.825 -29.831 1.00 39.22 121 GLY A O 1
ATOM 932 N N . ARG A 1 122 ? -14.239 -9.882 -31.667 1.00 34.94 122 ARG A N 1
ATOM 933 C CA . ARG A 1 122 ? -14.304 -11.268 -31.179 1.00 34.94 122 ARG A CA 1
ATOM 934 C C . ARG A 1 122 ? -13.685 -11.397 -29.783 1.00 34.94 122 ARG A C 1
ATOM 936 O O . ARG A 1 122 ? -12.600 -10.871 -29.555 1.00 34.94 122 ARG A O 1
ATOM 943 N N . ALA A 1 123 ? -14.362 -12.121 -28.890 1.00 34.25 123 ALA A N 1
ATOM 944 C CA . ALA A 1 123 ? -13.944 -12.338 -27.507 1.00 34.25 123 ALA A CA 1
ATOM 945 C C . ALA A 1 123 ? -12.477 -12.794 -27.420 1.00 34.25 123 ALA A C 1
ATOM 947 O O . ALA A 1 123 ? -12.141 -13.933 -27.743 1.00 34.25 123 ALA A O 1
ATOM 948 N N . THR A 1 124 ? -11.599 -11.891 -26.992 1.00 42.09 124 THR A N 1
ATOM 949 C CA . THR A 1 124 ? -10.230 -12.215 -26.600 1.00 42.09 124 THR A CA 1
ATOM 950 C C . THR A 1 124 ? -10.218 -12.503 -25.110 1.00 42.09 124 THR A C 1
ATOM 952 O O . THR A 1 124 ? -10.725 -11.705 -24.322 1.00 42.09 124 THR A O 1
ATOM 955 N N . SER A 1 125 ? -9.641 -13.647 -24.745 1.00 39.25 125 SER A N 1
ATOM 956 C CA . SER A 1 125 ? -9.392 -14.062 -23.364 1.00 39.25 125 SER A CA 1
ATOM 957 C C . SER A 1 125 ? -8.842 -12.895 -22.540 1.00 39.25 125 SER A C 1
ATOM 959 O O . SER A 1 125 ? -7.795 -12.339 -22.870 1.00 39.25 125 SER A O 1
ATOM 961 N N . LEU A 1 126 ? -9.567 -12.499 -21.493 1.00 41.38 126 LEU A N 1
ATOM 962 C CA . LEU A 1 126 ? -9.204 -11.395 -20.607 1.00 41.38 126 LEU A CA 1
ATOM 963 C C . LEU A 1 126 ? -8.084 -11.845 -19.662 1.00 41.38 126 LEU A C 1
ATOM 965 O O . LEU A 1 126 ? -8.320 -12.151 -18.501 1.00 41.38 126 LEU A O 1
ATOM 969 N N . THR A 1 127 ? -6.842 -11.847 -20.136 1.00 47.19 127 THR A N 1
ATOM 970 C CA . THR A 1 127 ? -5.643 -11.924 -19.284 1.00 47.19 127 THR A CA 1
ATOM 971 C C . THR A 1 127 ? -5.362 -10.561 -18.643 1.00 47.19 127 THR A C 1
ATOM 973 O O . THR A 1 127 ? -4.265 -10.022 -18.745 1.00 47.19 127 THR A O 1
ATOM 976 N N . ARG A 1 128 ? -6.386 -9.948 -18.034 1.00 49.94 128 ARG A N 1
ATOM 977 C CA . ARG A 1 128 ? -6.333 -8.574 -17.509 1.00 49.94 128 ARG A CA 1
ATOM 978 C C . ARG A 1 128 ? -5.290 -8.423 -16.399 1.00 49.94 128 ARG A C 1
ATOM 980 O O . ARG A 1 128 ? -4.639 -7.389 -16.307 1.00 49.94 128 ARG A O 1
ATOM 987 N N . ASP A 1 129 ? -5.091 -9.476 -15.615 1.00 47.41 129 ASP A N 1
ATOM 988 C CA . ASP A 1 129 ? -4.115 -9.491 -14.527 1.00 47.41 129 ASP A CA 1
ATOM 989 C C . ASP A 1 129 ? -2.691 -9.829 -14.973 1.00 47.41 129 ASP A C 1
ATOM 991 O O . ASP A 1 129 ? -1.765 -9.698 -14.181 1.00 47.41 129 ASP A O 1
ATOM 995 N N . SER A 1 130 ? -2.466 -10.235 -16.223 1.00 52.81 130 SER A N 1
ATOM 996 C CA . SER A 1 130 ? -1.124 -10.508 -16.763 1.00 52.81 130 SER A CA 1
ATOM 997 C C . SER A 1 130 ? -0.741 -9.619 -17.949 1.00 52.81 130 SER A C 1
ATOM 999 O O . SER A 1 130 ? 0.414 -9.642 -18.372 1.00 52.81 130 SER A O 1
ATOM 1001 N N . ASP A 1 131 ? -1.659 -8.784 -18.445 1.00 59.28 131 ASP A N 1
ATOM 1002 C CA . ASP A 1 131 ? -1.387 -7.783 -19.476 1.00 59.28 131 ASP A CA 1
ATOM 1003 C C . ASP A 1 131 ? -0.576 -6.611 -18.898 1.00 59.28 131 ASP A C 1
ATOM 1005 O O . ASP A 1 131 ? -1.099 -5.689 -18.280 1.00 59.28 131 ASP A O 1
ATOM 1009 N N . THR A 1 132 ? 0.737 -6.634 -19.114 1.00 61.47 132 THR A N 1
ATOM 1010 C CA . THR A 1 132 ? 1.659 -5.550 -18.742 1.00 61.47 132 THR A CA 1
ATOM 1011 C C . THR A 1 132 ? 1.879 -4.543 -19.875 1.00 61.47 132 THR A C 1
ATOM 1013 O O . THR A 1 132 ? 2.797 -3.719 -19.811 1.00 61.47 132 THR A O 1
ATOM 1016 N N . SER A 1 133 ? 1.056 -4.577 -20.932 1.00 68.38 133 SER A N 1
ATOM 1017 C CA . SER A 1 133 ? 1.214 -3.684 -22.077 1.00 68.38 133 SER A CA 1
ATOM 1018 C C . SER A 1 133 ? 1.132 -2.214 -21.669 1.00 68.38 133 SER A C 1
ATOM 1020 O O . SER A 1 133 ? 0.391 -1.810 -20.768 1.00 68.38 133 SER A O 1
ATOM 1022 N N . ALA A 1 134 ? 1.860 -1.365 -22.398 1.00 63.47 134 ALA A N 1
ATOM 1023 C CA . ALA A 1 134 ? 1.865 0.077 -22.157 1.00 63.47 134 ALA A CA 1
ATOM 1024 C C . ALA A 1 134 ? 0.453 0.693 -22.210 1.00 63.47 134 ALA A C 1
ATOM 1026 O O . ALA A 1 134 ? 0.176 1.665 -21.510 1.00 63.47 134 ALA A O 1
ATOM 1027 N N . ARG A 1 135 ? -0.454 0.118 -23.013 1.00 61.56 135 ARG A N 1
ATOM 1028 C CA . ARG A 1 135 ? -1.847 0.568 -23.124 1.00 61.56 135 ARG A CA 1
ATOM 1029 C C . ARG A 1 135 ? -2.657 0.221 -21.876 1.00 61.56 135 ARG A C 1
ATOM 1031 O O . ARG A 1 135 ? -3.375 1.086 -21.378 1.00 61.56 135 ARG A O 1
ATOM 1038 N N . TYR A 1 136 ? -2.529 -1.003 -21.367 1.00 65.44 136 TYR A N 1
ATOM 1039 C CA . TYR A 1 136 ? -3.200 -1.416 -20.137 1.00 65.44 136 TYR A CA 1
ATOM 1040 C C . TYR A 1 136 ? -2.687 -0.634 -18.925 1.00 65.44 136 TYR A C 1
ATOM 1042 O O . TYR A 1 136 ? -3.471 -0.108 -18.128 1.00 65.44 136 TYR A O 1
ATOM 1050 N N . ARG A 1 137 ? -1.365 -0.452 -18.845 1.00 70.31 137 ARG A N 1
ATOM 1051 C CA . ARG A 1 137 ? -0.744 0.384 -17.818 1.00 70.31 137 ARG A CA 1
ATOM 1052 C C . ARG A 1 137 ? -1.237 1.829 -17.900 1.00 70.31 137 ARG A C 1
ATOM 1054 O O . ARG A 1 137 ? -1.635 2.379 -16.883 1.00 70.31 137 ARG A O 1
ATOM 1061 N N . ALA A 1 138 ? -1.305 2.424 -19.093 1.00 60.59 138 ALA A N 1
ATOM 1062 C CA . ALA A 1 138 ? -1.830 3.780 -19.267 1.00 60.59 138 ALA A CA 1
ATOM 1063 C C . ALA A 1 138 ? -3.303 3.919 -18.837 1.00 60.59 138 ALA A C 1
ATOM 1065 O O . ALA A 1 138 ? -3.665 4.933 -18.248 1.00 60.59 138 ALA A O 1
ATOM 1066 N N . ALA A 1 139 ? -4.144 2.912 -19.099 1.00 70.06 139 ALA A N 1
ATOM 1067 C CA . ALA A 1 139 ? -5.533 2.906 -18.639 1.00 70.06 139 ALA A CA 1
ATOM 1068 C C . ALA A 1 139 ? -5.626 2.822 -17.106 1.00 70.06 139 ALA A C 1
ATOM 1070 O O . ALA A 1 139 ? -6.351 3.600 -16.492 1.00 70.06 139 ALA A O 1
ATOM 1071 N N . THR A 1 140 ? -4.841 1.934 -16.489 1.00 72.12 140 THR A N 1
ATOM 1072 C CA . THR A 1 140 ? -4.776 1.769 -15.027 1.00 72.12 140 THR A CA 1
ATOM 1073 C C . THR A 1 140 ? -4.294 3.047 -14.339 1.00 72.12 140 THR A C 1
ATOM 1075 O O . THR A 1 140 ? -4.909 3.517 -13.381 1.00 72.12 140 THR A O 1
ATOM 1078 N N . LEU A 1 141 ? -3.247 3.670 -14.885 1.00 76.81 141 LEU A N 1
ATOM 1079 C CA . LEU A 1 141 ? -2.709 4.942 -14.401 1.00 76.81 141 LEU A CA 1
ATOM 1080 C C . LEU A 1 141 ? -3.632 6.139 -14.678 1.00 76.81 141 LEU A C 1
ATOM 1082 O O . LEU A 1 141 ? -3.384 7.239 -14.186 1.00 76.81 141 LEU A O 1
ATOM 1086 N N . GLY A 1 142 ? -4.709 5.956 -15.446 1.00 74.69 142 GLY A N 1
ATOM 1087 C CA . GLY A 1 142 ? -5.747 6.969 -15.619 1.00 74.69 142 GLY A CA 1
ATOM 1088 C C . GLY A 1 142 ? -6.518 7.241 -14.325 1.00 74.69 142 GLY A C 1
ATOM 1089 O O . GLY A 1 142 ? -6.869 8.385 -14.064 1.00 74.69 142 GLY A O 1
ATOM 1090 N N . THR A 1 143 ? -6.725 6.215 -13.495 1.00 77.56 143 THR A N 1
ATOM 1091 C CA . THR A 1 143 ? -7.540 6.294 -12.266 1.00 77.56 143 THR A CA 1
ATOM 1092 C C . THR A 1 143 ? -6.761 5.975 -10.991 1.00 77.56 143 THR A C 1
ATOM 1094 O O . THR A 1 143 ? -7.236 6.266 -9.896 1.00 77.56 143 THR A O 1
ATOM 1097 N N . ARG A 1 144 ? -5.576 5.365 -11.109 1.00 87.06 144 ARG A N 1
ATOM 1098 C CA . ARG A 1 144 ? -4.736 4.964 -9.974 1.00 87.06 144 ARG A CA 1
ATOM 1099 C C . ARG A 1 144 ? -3.343 5.578 -10.054 1.00 87.06 144 ARG A C 1
ATOM 1101 O O . ARG A 1 144 ? -2.815 5.812 -11.140 1.00 87.06 144 ARG A O 1
ATOM 1108 N N . ASN A 1 145 ? -2.760 5.832 -8.895 1.00 89.06 145 ASN A N 1
ATOM 1109 C CA . ASN A 1 145 ? -1.332 6.054 -8.735 1.00 89.06 145 ASN A CA 1
ATOM 1110 C C . ASN A 1 145 ? -0.618 4.706 -8.604 1.00 89.06 145 ASN A C 1
ATOM 1112 O O . ASN A 1 145 ? -1.228 3.704 -8.224 1.00 89.06 145 ASN A O 1
ATOM 1116 N N . GLU A 1 146 ? 0.673 4.695 -8.920 1.00 90.50 146 GLU A N 1
ATOM 1117 C CA . GLU A 1 146 ? 1.530 3.517 -8.841 1.00 90.50 146 GLU A CA 1
ATOM 1118 C C . GLU A 1 146 ? 2.802 3.862 -8.073 1.00 90.50 146 GLU A C 1
ATOM 1120 O O . GLU A 1 146 ? 3.478 4.837 -8.399 1.00 90.50 146 GLU A O 1
ATOM 1125 N N . THR A 1 147 ? 3.160 3.005 -7.120 1.00 89.94 147 THR A N 1
ATOM 1126 C CA . THR A 1 147 ? 4.529 2.910 -6.615 1.00 89.94 147 THR A CA 1
ATOM 1127 C C . THR A 1 147 ? 5.044 1.510 -6.889 1.00 89.94 147 THR A C 1
ATOM 1129 O O . THR A 1 147 ? 4.356 0.532 -6.611 1.00 89.94 147 THR A O 1
ATOM 1132 N N . ALA A 1 148 ? 6.256 1.398 -7.420 1.00 89.75 148 ALA A N 1
ATOM 1133 C CA . ALA A 1 148 ? 6.875 0.110 -7.680 1.00 89.75 148 ALA A CA 1
ATOM 1134 C C . ALA A 1 148 ? 8.340 0.103 -7.246 1.00 89.75 148 ALA A C 1
ATOM 1136 O O . ALA A 1 148 ? 9.028 1.122 -7.307 1.00 89.75 148 ALA A O 1
ATOM 1137 N N . LEU A 1 149 ? 8.806 -1.071 -6.841 1.00 84.62 149 LEU A N 1
ATOM 1138 C CA . LEU A 1 149 ? 10.199 -1.379 -6.573 1.00 84.62 149 LEU A CA 1
ATOM 1139 C C . LEU A 1 149 ? 10.588 -2.599 -7.406 1.00 84.62 149 LEU A C 1
ATOM 1141 O O . LEU A 1 149 ? 9.818 -3.550 -7.526 1.00 84.62 149 LEU A O 1
ATOM 1145 N N . VAL A 1 150 ? 11.791 -2.554 -7.972 1.00 83.31 150 VAL A N 1
ATOM 1146 C CA . VAL A 1 150 ? 12.404 -3.687 -8.665 1.00 83.31 150 VAL A CA 1
ATOM 1147 C C . VAL A 1 150 ? 13.571 -4.162 -7.813 1.00 83.31 150 VAL A C 1
ATOM 1149 O O . VAL A 1 150 ? 14.440 -3.370 -7.438 1.00 83.31 150 VAL A O 1
ATOM 1152 N N . THR A 1 151 ? 13.570 -5.438 -7.457 1.00 76.19 151 THR A N 1
ATOM 1153 C CA . THR A 1 151 ? 14.651 -6.063 -6.696 1.00 76.19 151 THR A CA 1
ATOM 1154 C C . THR A 1 151 ? 15.902 -6.228 -7.575 1.00 76.19 151 THR A C 1
ATOM 1156 O O . THR A 1 151 ? 15.815 -6.170 -8.803 1.00 76.19 151 THR A O 1
ATOM 1159 N N . PRO A 1 152 ? 17.099 -6.443 -6.995 1.00 70.25 152 PRO A N 1
ATOM 1160 C CA . PRO A 1 152 ? 18.333 -6.580 -7.779 1.00 70.25 152 PRO A CA 1
ATOM 1161 C C . PRO A 1 152 ? 18.339 -7.713 -8.822 1.00 70.25 152 PRO A C 1
ATOM 1163 O O . PRO A 1 152 ? 19.091 -7.643 -9.790 1.00 70.25 152 PRO A O 1
ATOM 1166 N N . ASP A 1 153 ? 17.526 -8.751 -8.629 1.00 71.19 153 ASP A N 1
ATOM 1167 C CA . ASP A 1 153 ? 17.313 -9.868 -9.561 1.00 71.19 153 ASP A CA 1
ATOM 1168 C C . ASP A 1 153 ? 16.219 -9.598 -10.610 1.00 71.19 153 ASP A C 1
ATOM 1170 O O . ASP A 1 153 ? 15.974 -10.441 -11.469 1.00 71.19 153 ASP A O 1
ATOM 1174 N N . GLY A 1 154 ? 15.620 -8.405 -10.598 1.00 77.62 154 GLY A N 1
ATOM 1175 C CA . GLY A 1 154 ? 14.657 -7.961 -11.600 1.00 77.62 154 GLY A CA 1
ATOM 1176 C C . GLY A 1 154 ? 13.203 -8.294 -11.281 1.00 77.62 154 GLY A C 1
ATOM 1177 O O . GLY A 1 154 ? 12.367 -8.114 -12.157 1.00 77.62 154 GLY A O 1
ATOM 1178 N N . MET A 1 155 ? 12.890 -8.753 -10.066 1.00 81.69 155 MET A N 1
ATOM 1179 C CA . MET A 1 155 ? 11.517 -9.050 -9.650 1.00 81.69 155 MET A CA 1
ATOM 1180 C C . MET A 1 155 ? 10.789 -7.787 -9.189 1.00 81.69 155 MET A C 1
ATOM 1182 O O . MET A 1 155 ? 11.388 -6.864 -8.631 1.00 81.69 155 MET A O 1
ATOM 1186 N N . HIS A 1 156 ? 9.478 -7.740 -9.408 1.00 89.00 156 HIS A N 1
ATOM 1187 C CA . HIS A 1 156 ? 8.681 -6.540 -9.181 1.00 89.00 156 HIS A CA 1
ATOM 1188 C C . HIS A 1 156 ? 7.794 -6.636 -7.933 1.00 89.00 156 HIS A C 1
ATOM 1190 O O . HIS A 1 156 ? 7.083 -7.618 -7.718 1.00 89.00 156 HIS A O 1
ATOM 1196 N N . VAL A 1 157 ? 7.764 -5.551 -7.158 1.00 91.31 157 VAL A N 1
ATOM 1197 C CA . VAL A 1 157 ? 6.738 -5.268 -6.145 1.00 91.31 157 VAL A CA 1
ATOM 1198 C C . VAL A 1 157 ? 6.037 -3.977 -6.551 1.00 91.31 157 VAL A C 1
ATOM 1200 O O . VAL A 1 157 ? 6.681 -2.941 -6.694 1.00 91.31 157 VAL A O 1
ATOM 1203 N N . GLN A 1 158 ? 4.727 -4.027 -6.761 1.00 93.50 158 GLN A N 1
ATOM 1204 C CA . GLN A 1 158 ? 3.919 -2.930 -7.287 1.00 93.50 158 GLN A CA 1
ATOM 1205 C C . GLN A 1 158 ? 2.719 -2.682 -6.379 1.00 93.50 158 GLN A C 1
ATOM 1207 O O . GLN A 1 158 ? 2.013 -3.609 -5.994 1.00 93.50 158 GLN A O 1
ATOM 1212 N N . ILE A 1 159 ? 2.454 -1.414 -6.091 1.00 95.38 159 ILE A N 1
ATOM 1213 C CA . ILE A 1 159 ? 1.283 -0.963 -5.354 1.00 95.38 159 ILE A CA 1
ATOM 1214 C C . ILE A 1 159 ? 0.507 0.018 -6.219 1.00 95.38 159 ILE A C 1
ATOM 1216 O O . ILE A 1 159 ? 1.065 0.996 -6.715 1.00 95.38 159 ILE A O 1
ATOM 1220 N N . LEU A 1 160 ? -0.788 -0.238 -6.367 1.00 93.94 160 LEU A N 1
ATOM 1221 C CA . LEU A 1 160 ? -1.739 0.634 -7.037 1.00 93.94 160 LEU A CA 1
ATOM 1222 C C . LEU A 1 160 ? -2.746 1.159 -6.018 1.00 93.94 160 LEU A C 1
ATOM 1224 O O . LEU A 1 160 ? -3.363 0.379 -5.298 1.00 93.94 160 LEU A O 1
ATOM 1228 N N . PHE A 1 161 ? -2.965 2.465 -5.996 1.00 93.56 161 PHE A N 1
ATOM 1229 C CA . PHE A 1 161 ? -3.909 3.106 -5.079 1.00 93.56 161 PHE A CA 1
ATOM 1230 C C . PHE A 1 161 ? -4.693 4.204 -5.791 1.00 93.56 161 PHE A C 1
ATOM 1232 O O . PHE A 1 161 ? -4.259 4.722 -6.821 1.00 93.56 161 PHE A O 1
ATOM 1239 N N . GLN A 1 162 ? -5.884 4.516 -5.288 1.00 88.50 162 GLN A N 1
ATOM 1240 C CA . GLN A 1 162 ? -6.794 5.462 -5.926 1.00 88.50 162 GLN A CA 1
ATOM 1241 C C . GLN A 1 162 ? -6.172 6.868 -6.004 1.00 88.50 162 GLN A C 1
ATOM 1243 O O . GLN A 1 162 ? -5.510 7.320 -5.069 1.00 88.50 162 GLN A O 1
ATOM 1248 N N . LYS A 1 163 ? -6.373 7.555 -7.134 1.00 84.62 163 LYS A N 1
ATOM 1249 C CA . LYS A 1 163 ? -6.013 8.973 -7.274 1.00 84.62 163 LYS A CA 1
ATOM 1250 C C . LYS A 1 163 ? -6.964 9.865 -6.481 1.00 84.62 163 LYS A C 1
ATOM 1252 O O . LYS A 1 163 ? -8.129 9.520 -6.319 1.00 84.62 163 LYS A O 1
ATOM 1257 N N . GLU A 1 164 ? -6.461 11.027 -6.064 1.00 78.56 164 GLU A N 1
ATOM 1258 C CA . GLU A 1 164 ? -7.285 12.154 -5.592 1.00 78.56 164 GLU A CA 1
ATOM 1259 C C . GLU A 1 164 ? -8.167 11.849 -4.362 1.00 78.56 164 GLU A C 1
ATOM 1261 O O . GLU A 1 164 ? -9.173 12.513 -4.133 1.00 78.56 164 GLU A O 1
ATOM 1266 N N . LEU A 1 165 ? -7.785 10.878 -3.524 1.00 86.31 165 LEU A N 1
ATOM 1267 C CA . LEU A 1 165 ? -8.384 10.717 -2.195 1.00 86.31 165 LEU A CA 1
ATOM 1268 C C . LEU A 1 165 ? -7.740 11.713 -1.223 1.00 86.31 165 LEU A C 1
ATOM 1270 O O . LEU A 1 165 ? -6.747 11.398 -0.571 1.00 86.31 165 LEU A O 1
ATOM 1274 N N . GLY A 1 166 ? -8.273 12.935 -1.187 1.00 86.19 166 GLY A N 1
ATOM 1275 C CA . GLY A 1 166 ? -7.842 14.009 -0.287 1.00 86.19 166 GLY A CA 1
ATOM 1276 C C . GLY A 1 166 ? -8.154 13.740 1.189 1.00 86.19 166 GLY A C 1
ATOM 1277 O O . GLY A 1 166 ? -8.869 12.794 1.529 1.00 86.19 166 GLY A O 1
ATOM 1278 N N . ALA A 1 167 ? -7.594 14.565 2.074 1.00 86.94 167 ALA A N 1
ATOM 1279 C CA . ALA A 1 167 ? -7.879 14.543 3.514 1.00 86.94 167 ALA A CA 1
ATOM 1280 C C . ALA A 1 167 ? -9.124 15.379 3.900 1.00 86.94 167 ALA A C 1
ATOM 1282 O O . ALA A 1 167 ? -9.499 15.467 5.062 1.00 86.94 167 ALA A O 1
ATOM 1283 N N . ASP A 1 168 ? -9.796 15.985 2.924 1.00 83.50 168 ASP A N 1
ATOM 1284 C CA . ASP A 1 168 ? -11.009 16.796 3.076 1.00 83.50 168 ASP A CA 1
ATOM 1285 C C . ASP A 1 168 ? -12.312 15.999 2.852 1.00 83.50 168 ASP A C 1
ATOM 1287 O O . ASP A 1 168 ? -13.412 16.531 3.008 1.00 83.50 168 ASP A O 1
ATOM 1291 N N . GLY A 1 169 ? -12.202 14.723 2.470 1.00 85.00 169 GLY A N 1
ATOM 1292 C CA . GLY A 1 169 ? -13.331 13.863 2.118 1.00 85.00 169 GLY A CA 1
ATOM 1293 C C . GLY A 1 169 ? -13.908 13.028 3.267 1.00 85.00 169 GLY A C 1
ATOM 1294 O O . GLY A 1 169 ? -13.270 12.805 4.296 1.00 85.00 169 GLY A O 1
ATOM 1295 N N . ASP A 1 170 ? -15.107 12.483 3.032 1.00 89.06 170 ASP A N 1
ATOM 1296 C CA . ASP A 1 170 ? -15.843 11.650 3.999 1.00 89.06 170 ASP A CA 1
ATOM 1297 C C . ASP A 1 170 ? -15.051 10.410 4.443 1.00 89.06 170 ASP A C 1
ATOM 1299 O O . ASP A 1 170 ? -15.082 10.049 5.617 1.00 89.06 170 ASP A O 1
ATOM 1303 N N . ASP A 1 171 ? -14.308 9.784 3.521 1.00 91.12 171 ASP A N 1
ATOM 1304 C CA . ASP A 1 171 ? -13.497 8.599 3.827 1.00 91.12 171 ASP A CA 1
ATOM 1305 C C . ASP A 1 171 ? -12.374 8.926 4.833 1.00 91.12 171 ASP A C 1
ATOM 1307 O O . ASP A 1 171 ? -12.089 8.121 5.720 1.00 91.12 171 ASP A O 1
ATOM 1311 N N . TYR A 1 172 ? -11.765 10.118 4.738 1.00 91.56 172 TYR A N 1
ATOM 1312 C CA . TYR A 1 172 ? -10.751 10.572 5.696 1.00 91.56 172 TYR A CA 1
ATOM 1313 C C . TYR A 1 172 ? -11.385 10.953 7.034 1.00 91.56 172 TYR A C 1
ATOM 1315 O O . TYR A 1 172 ? -10.930 10.505 8.084 1.00 91.56 172 TYR A O 1
ATOM 1323 N N . ALA A 1 173 ? -12.481 11.720 7.010 1.00 89.75 173 ALA A N 1
ATOM 1324 C CA . ALA A 1 173 ? -13.210 12.100 8.220 1.00 89.75 173 ALA A CA 1
ATOM 1325 C C . ALA A 1 173 ? -13.689 10.876 9.023 1.00 89.75 173 ALA A C 1
ATOM 1327 O O . ALA A 1 173 ? -13.744 10.912 10.254 1.00 89.75 173 ALA A O 1
ATOM 1328 N N . ALA A 1 174 ? -13.999 9.772 8.337 1.00 90.31 174 ALA A N 1
ATOM 1329 C CA . ALA A 1 174 ? -14.408 8.529 8.969 1.00 90.31 174 ALA A CA 1
ATOM 1330 C C . ALA A 1 174 ? -13.298 7.874 9.810 1.00 90.31 174 ALA A C 1
ATOM 1332 O O . ALA A 1 174 ? -13.647 7.166 10.758 1.00 90.31 174 ALA A O 1
ATOM 1333 N N . LEU A 1 175 ? -12.005 8.129 9.535 1.00 89.75 175 LEU A N 1
ATOM 1334 C CA . LEU A 1 175 ? -10.861 7.503 10.225 1.00 89.75 175 LEU A CA 1
ATOM 1335 C C . LEU A 1 175 ? -10.935 7.628 11.752 1.00 89.75 175 LEU A C 1
ATOM 1337 O O . LEU A 1 175 ? -10.684 6.652 12.460 1.00 89.75 175 LEU A O 1
ATOM 1341 N N . GLU A 1 176 ? -11.330 8.799 12.253 1.00 83.62 176 GLU A N 1
ATOM 1342 C CA . GLU A 1 176 ? -11.423 9.101 13.691 1.00 83.62 176 GLU A CA 1
ATOM 1343 C C . GLU A 1 176 ? -12.590 8.382 14.388 1.00 83.62 176 GLU A C 1
ATOM 1345 O O . GLU A 1 176 ? -12.628 8.255 15.611 1.00 83.62 176 GLU A O 1
ATOM 1350 N N . SER A 1 177 ? -13.556 7.888 13.612 1.00 88.38 177 SER A N 1
ATOM 1351 C CA . SER A 1 177 ? -14.761 7.221 14.118 1.00 88.38 177 SER A CA 1
ATOM 1352 C C . SER A 1 177 ? -14.732 5.697 13.981 1.00 88.38 177 SER A C 1
ATOM 1354 O O . SER A 1 177 ? -15.689 5.027 14.377 1.00 88.38 177 SER A O 1
ATOM 1356 N N . ILE A 1 178 ? -13.648 5.134 13.434 1.00 93.50 178 ILE A N 1
ATOM 1357 C CA . ILE A 1 178 ? -13.527 3.691 13.223 1.00 93.50 178 ILE A CA 1
ATOM 1358 C C . ILE A 1 178 ? -13.486 2.978 14.576 1.00 93.50 178 ILE A C 1
ATOM 1360 O O . ILE A 1 178 ? -12.600 3.200 15.403 1.00 93.50 178 ILE A O 1
ATOM 1364 N N . ALA A 1 179 ? -14.454 2.087 14.788 1.00 94.38 179 ALA A N 1
ATOM 1365 C CA . ALA A 1 179 ? -14.487 1.219 15.955 1.00 94.38 179 ALA A CA 1
ATOM 1366 C C . ALA A 1 179 ? -13.325 0.215 15.936 1.00 94.38 179 ALA A C 1
ATOM 1368 O O . ALA A 1 179 ? -12.815 -0.147 14.876 1.00 94.38 179 ALA A O 1
ATOM 1369 N N . ASP A 1 180 ? -12.937 -0.285 17.109 1.00 96.56 180 ASP A N 1
ATOM 1370 C CA . ASP A 1 180 ? -11.949 -1.361 17.204 1.00 96.56 180 ASP A CA 1
ATOM 1371 C C . ASP A 1 180 ? -12.360 -2.582 16.358 1.00 96.56 180 ASP A C 1
ATOM 1373 O O . ASP A 1 180 ? -13.523 -2.992 16.353 1.00 96.56 180 ASP A O 1
ATOM 1377 N N . GLY A 1 181 ? -11.409 -3.134 15.603 1.00 95.00 181 GLY A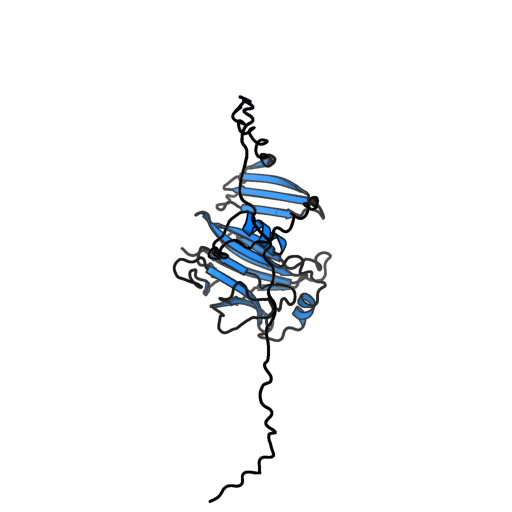 N 1
ATOM 1378 C CA . GLY A 1 181 ? -11.632 -4.181 14.607 1.00 95.00 181 GLY A CA 1
ATOM 1379 C C . GLY A 1 181 ? -12.212 -3.692 13.274 1.00 95.00 181 GLY A C 1
ATOM 1380 O O . GLY A 1 181 ? -12.259 -4.475 12.326 1.00 95.00 181 GLY A O 1
ATOM 1381 N N . GLY A 1 182 ? -12.626 -2.426 13.180 1.00 95.94 182 GLY A N 1
ATOM 1382 C CA . GLY A 1 182 ? -13.157 -1.815 11.966 1.00 95.94 182 GLY A CA 1
ATOM 1383 C C . GLY A 1 182 ? -12.085 -1.553 10.909 1.00 95.94 182 GLY A C 1
ATOM 1384 O O . GLY A 1 182 ? -10.909 -1.342 11.220 1.00 95.94 182 GLY A O 1
ATOM 1385 N N . LEU A 1 183 ? -12.510 -1.554 9.646 1.00 96.25 183 LEU A N 1
ATOM 1386 C CA . LEU A 1 183 ? -11.664 -1.260 8.493 1.00 96.25 183 LEU A CA 1
ATOM 1387 C C . LEU A 1 183 ? -11.915 0.144 7.960 1.00 96.25 183 LEU A C 1
ATOM 1389 O O . LEU A 1 183 ? -13.050 0.624 7.951 1.00 96.25 183 LEU A O 1
ATOM 1393 N N . VAL A 1 184 ? -10.855 0.760 7.444 1.00 95.81 184 VAL A N 1
ATOM 1394 C CA . VAL A 1 184 ? -10.965 1.954 6.607 1.00 95.81 184 VAL A CA 1
ATOM 1395 C C . VAL A 1 184 ? -11.682 1.567 5.322 1.00 95.81 184 VAL A C 1
ATOM 1397 O O . VAL A 1 184 ? -11.215 0.702 4.580 1.00 95.81 184 VAL A O 1
ATOM 1400 N N . GLN A 1 185 ? -12.810 2.220 5.065 1.00 93.25 185 GLN A N 1
ATOM 1401 C CA . GLN A 1 185 ? -13.555 2.059 3.827 1.00 93.25 185 GLN A CA 1
ATOM 1402 C C . GLN A 1 185 ? -13.197 3.183 2.861 1.00 93.25 185 GLN A C 1
ATOM 1404 O O . GLN A 1 185 ? -13.173 4.349 3.243 1.00 93.25 185 GLN A O 1
ATOM 1409 N N . LEU A 1 186 ? -12.943 2.827 1.603 1.00 92.12 186 LEU A N 1
ATOM 1410 C CA . LEU A 1 186 ? -12.767 3.795 0.521 1.00 92.12 186 LEU A CA 1
ATOM 1411 C C . LEU A 1 186 ? -14.067 3.815 -0.283 1.00 92.12 186 LEU A C 1
ATOM 1413 O O . LEU A 1 186 ? -14.253 3.012 -1.198 1.00 92.12 186 LEU A O 1
ATOM 1417 N N . THR A 1 187 ? -15.011 4.684 0.078 1.00 90.00 187 THR A N 1
ATOM 1418 C CA . THR A 1 187 ? -16.352 4.679 -0.531 1.00 90.00 187 THR A CA 1
ATOM 1419 C C . THR A 1 187 ? -16.329 5.088 -1.999 1.00 90.00 187 THR A C 1
ATOM 1421 O O . THR A 1 187 ? -17.175 4.649 -2.783 1.00 90.00 187 THR A O 1
ATOM 1424 N N . ARG A 1 188 ? -15.326 5.880 -2.396 1.00 83.94 188 ARG A N 1
ATOM 1425 C CA . ARG A 1 188 ? -15.161 6.409 -3.760 1.00 83.94 188 ARG A CA 1
ATOM 1426 C C . ARG A 1 188 ? -14.069 5.709 -4.570 1.00 83.94 188 ARG A C 1
ATOM 1428 O O . ARG A 1 188 ? -13.715 6.191 -5.646 1.00 83.94 188 ARG A O 1
ATOM 1435 N N . GLY A 1 189 ? -13.522 4.596 -4.083 1.00 85.00 189 GLY A N 1
ATOM 1436 C CA . GLY A 1 189 ? -12.389 3.945 -4.729 1.00 85.00 189 GLY A CA 1
ATOM 1437 C C . GLY A 1 189 ? -12.322 2.440 -4.525 1.00 85.00 189 GLY A C 1
ATOM 1438 O O . GLY A 1 189 ? -13.003 1.852 -3.690 1.00 85.00 189 GLY A O 1
ATOM 1439 N N . ALA A 1 190 ? -11.449 1.815 -5.306 1.00 90.50 190 ALA A N 1
ATOM 1440 C CA . ALA A 1 190 ? -11.039 0.444 -5.048 1.00 90.50 190 ALA A CA 1
ATOM 1441 C C . ALA A 1 190 ? -10.039 0.392 -3.887 1.00 90.50 190 ALA A C 1
ATOM 1443 O O . ALA A 1 190 ? -9.361 1.381 -3.595 1.00 90.50 190 ALA A O 1
ATOM 1444 N N . VAL A 1 191 ? -9.911 -0.786 -3.276 1.00 93.56 191 VAL A N 1
ATOM 1445 C CA . VAL A 1 191 ? -8.864 -1.059 -2.289 1.00 93.56 191 VAL A CA 1
ATOM 1446 C C . VAL A 1 191 ? -7.463 -0.805 -2.873 1.00 93.56 191 VAL A C 1
ATOM 1448 O O . VAL A 1 191 ? -7.238 -0.904 -4.086 1.00 93.56 191 VAL A O 1
ATOM 1451 N N . ILE A 1 192 ? -6.499 -0.486 -2.006 1.00 96.38 192 ILE A N 1
ATOM 1452 C CA . ILE A 1 192 ? -5.081 -0.468 -2.374 1.00 96.38 192 ILE A CA 1
ATOM 1453 C C . ILE A 1 192 ? -4.701 -1.880 -2.838 1.00 96.38 192 ILE A C 1
ATOM 1455 O O . ILE A 1 192 ? -4.859 -2.843 -2.094 1.00 96.38 192 ILE A O 1
ATOM 1459 N N . ARG A 1 193 ? -4.186 -2.013 -4.059 1.00 95.94 193 ARG A N 1
ATOM 1460 C CA . ARG A 1 193 ? -3.787 -3.300 -4.636 1.00 95.94 193 ARG A CA 1
ATOM 1461 C C . ARG A 1 193 ? -2.280 -3.463 -4.552 1.00 95.94 193 ARG A C 1
ATOM 1463 O O . ARG A 1 193 ? -1.546 -2.601 -5.026 1.00 95.94 193 ARG A O 1
ATOM 1470 N N . LEU A 1 194 ? -1.830 -4.591 -4.022 1.00 96.06 194 LEU A N 1
ATOM 1471 C CA . LEU A 1 194 ? -0.449 -5.051 -4.083 1.00 96.06 194 LEU A CA 1
ATOM 1472 C C . LEU A 1 194 ? -0.329 -6.159 -5.127 1.00 96.06 194 LEU A C 1
ATOM 1474 O O . LEU A 1 194 ? -1.131 -7.089 -5.148 1.00 96.06 194 LEU A O 1
ATOM 1478 N N . ARG A 1 195 ? 0.714 -6.087 -5.948 1.00 94.75 195 ARG A N 1
ATOM 1479 C CA . ARG A 1 195 ? 1.220 -7.190 -6.761 1.00 94.75 195 ARG A CA 1
ATOM 1480 C C . ARG A 1 195 ? 2.684 -7.421 -6.402 1.00 94.75 195 ARG A C 1
ATOM 1482 O O . ARG A 1 195 ? 3.452 -6.466 -6.351 1.00 94.75 195 ARG A O 1
ATOM 1489 N N . THR A 1 196 ? 3.084 -8.665 -6.183 1.00 93.19 196 THR A N 1
ATOM 1490 C CA . THR A 1 196 ? 4.467 -9.016 -5.854 1.00 93.19 196 THR A CA 1
ATOM 1491 C C . THR A 1 196 ? 4.895 -10.289 -6.563 1.00 93.19 196 THR A C 1
ATOM 1493 O O . THR A 1 196 ? 4.194 -11.293 -6.537 1.00 93.19 196 THR A O 1
ATOM 1496 N N . GLU A 1 197 ? 6.052 -10.265 -7.208 1.00 92.62 197 GLU A N 1
ATOM 1497 C CA . GLU A 1 197 ? 6.633 -11.449 -7.852 1.00 92.62 197 GLU A CA 1
ATOM 1498 C C . GLU A 1 197 ? 7.536 -12.238 -6.891 1.00 92.62 197 GLU A C 1
ATOM 1500 O O . GLU A 1 197 ? 8.023 -13.310 -7.231 1.00 92.62 197 GLU A O 1
ATOM 1505 N N . VAL A 1 198 ? 7.735 -11.730 -5.673 1.00 90.94 198 VAL A N 1
ATOM 1506 C CA . VAL A 1 198 ? 8.516 -12.375 -4.611 1.00 90.94 198 VAL A CA 1
ATOM 1507 C C . VAL A 1 198 ? 7.729 -12.421 -3.298 1.00 90.94 198 VAL A C 1
ATOM 1509 O O . VAL A 1 198 ? 6.981 -11.484 -3.003 1.00 90.94 198 VAL A O 1
ATOM 1512 N N . PRO A 1 199 ? 7.900 -13.462 -2.466 1.00 92.25 199 PRO A N 1
ATOM 1513 C CA . PRO A 1 199 ? 7.295 -13.494 -1.141 1.00 92.25 199 PRO A CA 1
ATOM 1514 C C . PRO A 1 199 ? 7.834 -12.377 -0.240 1.00 92.25 199 PRO A C 1
ATOM 1516 O O . PRO A 1 199 ? 9.047 -12.138 -0.182 1.00 92.25 199 PRO A O 1
ATOM 1519 N N . LEU A 1 200 ? 6.944 -11.728 0.510 1.00 94.06 200 LEU A N 1
ATOM 1520 C CA . LEU A 1 200 ? 7.280 -10.637 1.427 1.00 94.06 200 LEU A CA 1
ATOM 1521 C C . LEU A 1 200 ? 7.244 -11.136 2.870 1.00 94.06 200 LEU A C 1
ATOM 1523 O O . LEU A 1 200 ? 6.268 -11.747 3.299 1.00 94.06 200 LEU A O 1
ATOM 1527 N N . ARG A 1 201 ? 8.285 -10.849 3.649 1.00 94.56 201 ARG A N 1
ATOM 1528 C CA . ARG A 1 201 ? 8.347 -11.201 5.069 1.00 94.56 201 ARG A CA 1
ATOM 1529 C C . ARG A 1 201 ? 8.262 -9.956 5.939 1.00 94.56 201 ARG A C 1
ATOM 1531 O O . ARG A 1 201 ? 9.191 -9.151 5.963 1.00 94.56 201 ARG A O 1
ATOM 1538 N N . PHE A 1 202 ? 7.180 -9.852 6.700 1.00 93.75 202 PHE A N 1
ATOM 1539 C CA . PHE A 1 202 ? 6.958 -8.822 7.708 1.00 93.75 202 PHE A CA 1
ATOM 1540 C C . PHE A 1 202 ? 7.142 -9.438 9.088 1.00 93.75 202 PHE A C 1
ATOM 1542 O O . PHE A 1 202 ? 6.278 -10.175 9.557 1.00 93.75 202 PHE A O 1
ATOM 1549 N N . THR A 1 203 ? 8.266 -9.152 9.741 1.00 90.62 203 THR A N 1
ATOM 1550 C CA . THR A 1 203 ? 8.613 -9.760 11.037 1.00 90.62 203 THR A CA 1
ATOM 1551 C C . THR A 1 203 ? 8.556 -11.298 10.964 1.00 90.62 203 THR A C 1
ATOM 1553 O O . THR A 1 203 ? 9.452 -11.923 10.391 1.00 90.62 203 THR A O 1
ATOM 1556 N N . ASP A 1 204 ? 7.510 -11.918 11.506 1.00 88.31 204 ASP A N 1
ATOM 1557 C CA . ASP A 1 204 ? 7.249 -13.357 11.544 1.00 88.31 204 ASP A CA 1
ATOM 1558 C C . ASP A 1 204 ? 6.224 -13.826 10.496 1.00 88.31 204 ASP A C 1
ATOM 1560 O O . ASP A 1 204 ? 6.117 -15.024 10.233 1.00 88.31 204 ASP A O 1
ATOM 1564 N N . THR A 1 205 ? 5.523 -12.897 9.848 1.00 92.62 205 THR A N 1
ATOM 1565 C CA . THR A 1 205 ? 4.472 -13.177 8.869 1.00 92.62 205 THR A CA 1
ATOM 1566 C C . THR A 1 205 ? 5.042 -13.225 7.454 1.00 92.62 205 THR A C 1
ATOM 1568 O O . THR A 1 205 ? 5.728 -12.303 7.008 1.00 92.62 205 THR A O 1
ATOM 1571 N N . LEU A 1 206 ? 4.750 -14.309 6.734 1.00 92.81 206 LEU A N 1
ATOM 1572 C CA . LEU A 1 206 ? 5.075 -14.462 5.318 1.00 92.81 206 LEU A CA 1
ATOM 1573 C C . LEU A 1 206 ? 3.825 -14.188 4.479 1.00 92.81 206 LEU A C 1
ATOM 1575 O O . LEU A 1 206 ? 2.806 -14.846 4.665 1.00 92.81 206 LEU A O 1
ATOM 1579 N N . VAL A 1 207 ? 3.937 -13.263 3.534 1.00 93.06 207 VAL A N 1
ATOM 1580 C CA . VAL A 1 207 ? 2.964 -13.026 2.467 1.00 93.06 207 VAL A CA 1
ATOM 1581 C C . VAL A 1 207 ? 3.513 -13.710 1.212 1.00 93.06 207 VAL A C 1
ATOM 1583 O O . VAL A 1 207 ? 4.510 -13.234 0.659 1.00 93.06 207 VAL A O 1
ATOM 1586 N N . PRO A 1 208 ? 2.961 -14.866 0.813 1.00 87.94 208 PRO A N 1
ATOM 1587 C CA . PRO A 1 208 ? 3.518 -15.656 -0.277 1.00 87.94 208 PRO A CA 1
ATOM 1588 C C . PRO A 1 208 ? 3.198 -15.059 -1.658 1.00 87.94 208 PRO A C 1
ATOM 1590 O O . PRO A 1 208 ? 2.463 -14.085 -1.800 1.00 87.94 208 PRO A O 1
ATOM 1593 N N . THR A 1 209 ? 3.774 -15.655 -2.695 1.00 86.38 209 THR A N 1
ATOM 1594 C CA . THR A 1 209 ? 3.224 -15.600 -4.055 1.00 86.38 209 THR A CA 1
ATOM 1595 C C . THR A 1 209 ? 2.117 -16.652 -4.196 1.00 86.38 209 THR A C 1
ATOM 1597 O O . THR A 1 209 ? 1.737 -17.298 -3.219 1.00 86.38 209 THR A O 1
ATOM 1600 N N . ASP A 1 210 ? 1.580 -16.828 -5.399 1.00 78.94 210 ASP A N 1
ATOM 1601 C CA . ASP A 1 210 ? 0.724 -17.962 -5.767 1.00 78.94 210 ASP A CA 1
ATOM 1602 C C . ASP A 1 210 ? -0.621 -18.035 -5.031 1.00 78.94 210 ASP A C 1
ATOM 1604 O O . ASP A 1 210 ? -1.270 -19.080 -4.977 1.00 78.94 210 ASP A O 1
ATOM 1608 N N . ASN A 1 211 ? -1.069 -16.915 -4.459 1.00 82.94 211 ASN A N 1
ATOM 1609 C CA . ASN A 1 211 ? -2.292 -16.864 -3.662 1.00 82.94 211 ASN A CA 1
ATOM 1610 C C . ASN A 1 211 ? -3.568 -17.029 -4.501 1.00 82.94 211 ASN A C 1
ATOM 1612 O O . ASN A 1 211 ? -4.577 -17.504 -3.985 1.00 82.94 211 ASN A O 1
ATOM 1616 N N . LEU A 1 212 ? -3.519 -16.654 -5.784 1.00 76.62 212 LEU A N 1
ATOM 1617 C CA . LEU A 1 212 ? -4.630 -16.827 -6.725 1.00 76.62 212 LEU A CA 1
ATOM 1618 C C . LEU A 1 212 ? -4.513 -18.113 -7.551 1.00 76.62 212 LEU A C 1
ATOM 1620 O O . LEU A 1 212 ? -5.522 -18.744 -7.860 1.00 76.62 212 LEU A O 1
ATOM 1624 N N . ALA A 1 213 ? -3.293 -18.494 -7.930 1.00 74.19 213 ALA A N 1
ATOM 1625 C CA . ALA A 1 213 ? -3.002 -19.697 -8.701 1.00 74.19 213 ALA A CA 1
ATOM 1626 C C . ALA A 1 213 ? -1.521 -20.081 -8.546 1.00 74.19 213 ALA A C 1
ATOM 1628 O O . ALA A 1 213 ? -0.707 -19.198 -8.283 1.00 74.19 213 ALA A O 1
ATOM 1629 N N . PRO A 1 214 ? -1.151 -21.357 -8.753 1.00 75.94 214 PRO A N 1
ATOM 1630 C CA . PRO A 1 214 ? 0.251 -21.766 -8.813 1.00 75.94 214 PRO A CA 1
ATOM 1631 C C . PRO A 1 214 ? 1.048 -20.979 -9.861 1.00 75.94 214 PRO A C 1
ATOM 1633 O O . PRO A 1 214 ? 0.543 -20.727 -10.957 1.00 75.94 214 PRO A O 1
ATOM 1636 N N . ASP A 1 215 ? 2.291 -20.638 -9.525 1.00 74.62 215 ASP A N 1
ATOM 1637 C CA . ASP A 1 215 ? 3.242 -19.863 -10.335 1.00 74.62 215 ASP A CA 1
ATOM 1638 C C . ASP A 1 215 ? 2.741 -18.456 -10.734 1.00 74.62 215 ASP A C 1
ATOM 1640 O O . ASP A 1 215 ? 3.195 -17.865 -11.721 1.00 74.62 215 ASP A O 1
ATOM 1644 N N . PHE A 1 216 ? 1.787 -17.903 -9.979 1.00 78.62 216 PHE A N 1
ATOM 1645 C CA . PHE A 1 216 ? 1.227 -16.576 -10.199 1.00 78.62 216 PHE A CA 1
ATOM 1646 C C . PHE A 1 216 ? 1.812 -15.566 -9.200 1.00 78.62 216 PHE A C 1
ATOM 1648 O O . PHE A 1 216 ? 1.867 -15.844 -8.001 1.00 78.62 216 PHE A O 1
ATOM 1655 N N . PRO A 1 217 ? 2.196 -14.349 -9.633 1.00 87.69 217 PRO A N 1
ATOM 1656 C CA . PRO A 1 217 ? 2.591 -13.293 -8.705 1.00 87.69 217 PRO A CA 1
ATOM 1657 C C . PRO A 1 217 ? 1.533 -13.081 -7.618 1.00 87.69 217 PRO A C 1
ATOM 1659 O O . PRO A 1 217 ? 0.339 -13.043 -7.912 1.00 87.69 217 PRO A O 1
ATOM 1662 N N . GLY A 1 218 ? 1.963 -12.899 -6.372 1.00 88.19 218 GLY A N 1
ATOM 1663 C CA . GLY A 1 218 ? 1.055 -12.590 -5.274 1.00 88.19 218 GLY A CA 1
ATOM 1664 C C . GLY A 1 218 ? 0.248 -11.330 -5.590 1.00 88.19 218 GLY A C 1
ATOM 1665 O O . GLY A 1 218 ? 0.825 -10.317 -5.989 1.00 88.19 218 GLY A O 1
ATOM 1666 N N . ALA A 1 219 ? -1.072 -11.378 -5.434 1.00 92.12 219 ALA A N 1
ATOM 1667 C CA . ALA A 1 219 ? -1.968 -10.259 -5.702 1.00 92.12 219 ALA A CA 1
ATOM 1668 C C . ALA A 1 219 ? -2.969 -10.088 -4.555 1.00 92.12 219 ALA A C 1
ATOM 1670 O O . ALA A 1 219 ? -3.794 -10.965 -4.315 1.00 92.12 219 ALA A O 1
ATOM 1671 N N . TYR A 1 220 ? -2.904 -8.949 -3.864 1.00 95.81 220 TYR A N 1
ATOM 1672 C CA . TYR A 1 220 ? -3.650 -8.711 -2.628 1.00 95.81 220 TYR A CA 1
ATOM 1673 C C . TYR A 1 220 ? -4.359 -7.359 -2.620 1.00 95.81 220 TYR A C 1
ATOM 1675 O O . TYR A 1 220 ? -3.828 -6.369 -3.127 1.00 95.81 220 TYR A O 1
ATOM 1683 N N . GLY A 1 221 ? -5.528 -7.309 -1.986 1.00 96.31 221 GLY A N 1
ATOM 1684 C CA . GLY A 1 221 ? -6.145 -6.075 -1.511 1.00 96.31 221 GLY A CA 1
ATOM 1685 C C . GLY A 1 221 ? -5.605 -5.745 -0.121 1.00 96.31 221 GLY A C 1
ATOM 1686 O O . GLY A 1 221 ? -5.549 -6.623 0.739 1.00 96.31 221 GLY A O 1
ATOM 1687 N N . LEU A 1 222 ? -5.176 -4.505 0.099 1.00 98.19 222 LEU A N 1
ATOM 1688 C CA . LEU A 1 222 ? -4.618 -4.041 1.366 1.00 98.19 222 LEU A CA 1
ATOM 1689 C C . LEU A 1 222 ? -5.620 -3.154 2.107 1.00 98.19 222 LEU A C 1
ATOM 1691 O O . LEU A 1 222 ? -6.002 -2.091 1.613 1.00 98.19 222 LEU A O 1
ATOM 1695 N N . TRP A 1 223 ? -5.981 -3.562 3.320 1.00 97.81 223 TRP A N 1
ATOM 1696 C CA . TRP A 1 223 ? -6.969 -2.881 4.151 1.00 97.81 223 TRP A CA 1
ATOM 1697 C C . TRP A 1 223 ? -6.348 -2.404 5.461 1.00 97.81 223 TRP A C 1
ATOM 1699 O O . TRP A 1 223 ? -5.681 -3.168 6.160 1.00 97.81 223 TRP A O 1
ATOM 1709 N N . LEU A 1 224 ? -6.577 -1.140 5.813 1.00 97.88 224 LEU A N 1
ATOM 1710 C CA . LEU A 1 224 ? -6.191 -0.599 7.114 1.00 97.88 224 LEU A CA 1
ATOM 1711 C C . LEU A 1 224 ? -7.251 -0.967 8.152 1.00 97.88 224 LEU A C 1
ATOM 1713 O O . LEU A 1 224 ? -8.430 -0.671 7.966 1.00 97.88 224 LEU A O 1
ATOM 1717 N N . LYS A 1 225 ? -6.821 -1.582 9.251 1.00 98.00 225 LYS A N 1
ATOM 1718 C CA . LYS A 1 225 ? -7.675 -2.048 10.344 1.00 98.00 225 LYS A CA 1
ATOM 1719 C C . LYS A 1 225 ? -7.312 -1.362 11.646 1.00 98.00 225 LYS A C 1
ATOM 1721 O O . LYS A 1 225 ? -6.138 -1.338 12.024 1.00 98.00 225 LYS A O 1
ATOM 1726 N N . LYS A 1 226 ? -8.313 -0.857 12.362 1.00 97.19 226 LYS A N 1
ATOM 1727 C CA . LYS A 1 226 ? -8.131 -0.337 13.716 1.00 97.19 226 LYS A CA 1
ATOM 1728 C C . LYS A 1 226 ? -8.000 -1.499 14.704 1.00 97.19 226 LYS A C 1
ATOM 1730 O O . LYS A 1 226 ? -8.771 -2.453 14.632 1.00 97.19 226 LYS A O 1
ATOM 1735 N N . ALA A 1 227 ? -7.019 -1.433 15.603 1.00 95.62 227 ALA A N 1
ATOM 1736 C CA . ALA A 1 227 ? -6.772 -2.450 16.627 1.00 95.62 227 ALA A CA 1
ATOM 1737 C C . ALA A 1 227 ? -6.450 -1.776 17.973 1.00 95.62 227 ALA A C 1
ATOM 1739 O O . ALA A 1 227 ? -5.293 -1.540 18.316 1.00 95.62 227 ALA A O 1
ATOM 1740 N N . GLY A 1 228 ? -7.483 -1.418 18.730 1.00 91.19 228 GLY A N 1
ATOM 1741 C CA . GLY A 1 228 ? -7.379 -0.594 19.928 1.00 91.19 228 GLY A CA 1
ATOM 1742 C C . GLY A 1 228 ? -6.794 0.777 19.592 1.00 91.19 228 GLY A C 1
ATOM 1743 O O . GLY A 1 228 ? -7.326 1.510 18.759 1.00 91.19 228 GLY A O 1
ATOM 1744 N N . THR A 1 229 ? -5.679 1.136 20.226 1.00 88.19 229 THR A N 1
ATOM 1745 C CA . THR A 1 229 ? -4.922 2.347 19.870 1.00 88.19 229 THR A CA 1
ATOM 1746 C C . THR A 1 229 ? -4.070 2.162 18.618 1.00 88.19 229 THR A C 1
ATOM 1748 O O . THR A 1 229 ? -3.766 3.147 17.948 1.00 88.19 229 THR A O 1
ATOM 1751 N N . ASP A 1 230 ? -3.752 0.920 18.265 1.00 94.69 230 ASP A N 1
ATOM 1752 C CA . ASP A 1 230 ? -2.839 0.566 17.186 1.00 94.69 230 ASP A CA 1
ATOM 1753 C C . ASP A 1 230 ? -3.581 0.358 15.859 1.00 94.69 230 ASP A C 1
ATOM 1755 O O . ASP A 1 230 ? -4.805 0.512 15.752 1.00 94.69 230 ASP A O 1
ATOM 1759 N N . TRP A 1 231 ? -2.812 0.014 14.827 1.00 97.44 231 TRP A N 1
ATOM 1760 C CA . TRP A 1 231 ? -3.308 -0.260 13.486 1.00 97.44 231 TRP A CA 1
ATOM 1761 C C . TRP A 1 231 ? -2.686 -1.528 12.924 1.00 97.44 231 TRP A C 1
ATOM 1763 O O . TRP A 1 231 ? -1.557 -1.898 13.259 1.00 97.44 231 TRP A O 1
ATOM 1773 N N . ARG A 1 232 ? -3.424 -2.185 12.034 1.00 98.19 232 ARG A N 1
ATOM 1774 C CA . ARG A 1 232 ? -2.952 -3.357 11.306 1.00 98.19 232 ARG A CA 1
ATOM 1775 C C . ARG A 1 232 ? -3.245 -3.239 9.817 1.00 98.19 232 ARG A C 1
ATOM 1777 O O . ARG A 1 232 ? -4.162 -2.527 9.413 1.00 98.19 232 ARG A O 1
ATOM 1784 N N . LEU A 1 233 ? -2.440 -3.921 9.014 1.00 98.50 233 LEU A N 1
ATOM 1785 C CA . LEU A 1 233 ? -2.602 -4.052 7.577 1.00 98.50 233 LEU A CA 1
ATOM 1786 C C . LEU A 1 233 ? -3.066 -5.468 7.263 1.00 98.50 233 LEU A C 1
ATOM 1788 O O . LEU A 1 233 ? -2.324 -6.430 7.475 1.00 98.50 233 LEU A O 1
ATOM 1792 N N . VAL A 1 234 ? -4.280 -5.581 6.745 1.00 98.31 234 VAL A N 1
ATOM 1793 C CA . VAL A 1 234 ? -4.858 -6.852 6.321 1.00 98.31 234 VAL A CA 1
ATOM 1794 C C . VAL A 1 234 ? -4.591 -7.046 4.835 1.00 98.31 234 VAL A C 1
ATOM 1796 O O . VAL A 1 234 ? -4.899 -6.176 4.020 1.00 98.31 234 VAL A O 1
ATOM 1799 N N . PHE A 1 235 ? -4.013 -8.193 4.494 1.00 97.81 235 PHE A N 1
ATOM 1800 C CA . PHE A 1 235 ? -3.828 -8.657 3.126 1.00 97.81 235 PHE A CA 1
ATOM 1801 C C . PHE A 1 235 ? -4.978 -9.596 2.808 1.00 97.81 235 PHE A C 1
ATOM 1803 O O . PHE A 1 235 ? -5.135 -10.620 3.470 1.00 97.81 235 PHE A O 1
ATOM 1810 N N . ASN A 1 236 ? -5.758 -9.260 1.794 1.00 96.31 236 ASN A N 1
ATOM 1811 C CA . ASN A 1 236 ? -6.931 -10.009 1.377 1.00 96.31 236 ASN A CA 1
ATOM 1812 C C . ASN A 1 236 ? -6.727 -10.552 -0.045 1.00 96.31 236 ASN A C 1
ATOM 1814 O O . ASN A 1 236 ? -6.156 -9.865 -0.894 1.00 96.31 236 ASN A O 1
ATOM 1818 N N . ASN A 1 237 ? -7.164 -11.784 -0.307 1.00 90.00 237 ASN A N 1
ATOM 1819 C CA . ASN A 1 237 ? -6.998 -12.459 -1.599 1.00 90.00 237 ASN A CA 1
ATOM 1820 C C . ASN A 1 237 ? -7.933 -11.938 -2.706 1.00 90.00 237 ASN A C 1
ATOM 1822 O O . ASN A 1 237 ? -7.914 -12.478 -3.808 1.00 90.00 237 ASN A O 1
ATOM 1826 N N . GLU A 1 238 ? -8.707 -10.883 -2.457 1.00 87.62 238 GLU A N 1
ATOM 1827 C CA . GLU A 1 238 ? -9.512 -10.190 -3.463 1.00 87.62 238 GLU A CA 1
ATOM 1828 C C . GLU A 1 238 ? -8.890 -8.818 -3.813 1.00 87.62 238 GLU A C 1
ATOM 1830 O O . GLU A 1 238 ? -9.268 -7.775 -3.270 1.00 87.62 238 GLU A O 1
ATOM 1835 N N . PRO A 1 239 ? -7.895 -8.773 -4.722 1.00 87.25 239 PRO A N 1
ATOM 1836 C CA . PRO A 1 239 ? -7.137 -7.554 -5.030 1.00 87.25 239 PRO A CA 1
ATOM 1837 C C . PRO A 1 239 ? -7.913 -6.466 -5.777 1.00 87.25 239 PRO A C 1
ATOM 1839 O O . PRO A 1 239 ? -7.421 -5.341 -5.899 1.00 87.25 239 PRO A O 1
ATOM 1842 N N . ASP A 1 240 ? -9.092 -6.792 -6.306 1.00 84.38 240 ASP A N 1
ATOM 1843 C CA . ASP A 1 240 ? -9.909 -5.895 -7.127 1.00 84.38 240 ASP A CA 1
ATOM 1844 C C . ASP A 1 240 ? -11.267 -5.557 -6.496 1.00 84.38 240 ASP A C 1
ATOM 1846 O O . ASP A 1 240 ? -12.132 -4.991 -7.169 1.00 84.38 240 ASP A O 1
ATOM 1850 N N . SER A 1 241 ? -11.441 -5.842 -5.202 1.00 86.69 241 SER A N 1
ATOM 1851 C CA . SER A 1 241 ? -12.644 -5.455 -4.464 1.00 86.69 241 SER A CA 1
ATOM 1852 C C . SER A 1 241 ? -12.790 -3.935 -4.389 1.00 86.69 241 SER A C 1
ATOM 1854 O O . SER A 1 241 ? -11.818 -3.173 -4.273 1.00 86.69 241 SER A O 1
ATOM 1856 N N . TRP A 1 242 ? -14.039 -3.470 -4.448 1.00 90.12 242 TRP A N 1
ATOM 1857 C CA . TRP A 1 242 ? -14.334 -2.082 -4.112 1.00 90.12 242 TRP A CA 1
ATOM 1858 C C . TRP A 1 242 ? -13.972 -1.827 -2.646 1.00 90.12 242 TRP A C 1
ATOM 1860 O O . TRP A 1 242 ? -14.096 -2.728 -1.818 1.00 90.12 242 TRP A O 1
ATOM 1870 N N . GLY A 1 243 ? -13.575 -0.603 -2.294 1.00 87.00 243 GLY A N 1
ATOM 1871 C CA . GLY A 1 243 ? -13.116 -0.246 -0.947 1.00 87.00 243 GLY A CA 1
ATOM 1872 C C . GLY A 1 243 ? -14.176 -0.340 0.156 1.00 87.00 243 GLY A C 1
ATOM 1873 O O . GLY A 1 243 ? -13.895 0.003 1.296 1.00 87.00 243 GLY A O 1
ATOM 1874 N N . THR A 1 244 ? -15.389 -0.798 -0.153 1.00 90.62 244 THR A N 1
ATOM 1875 C CA . THR A 1 244 ? -16.470 -1.070 0.811 1.00 90.62 244 THR A CA 1
ATOM 1876 C C . THR A 1 244 ? -16.895 -2.541 0.826 1.00 90.62 244 THR A C 1
ATOM 1878 O O . THR A 1 244 ? -17.872 -2.884 1.484 1.00 90.62 244 THR A O 1
ATOM 1881 N N . GLN A 1 245 ? -16.226 -3.399 0.053 1.00 91.50 245 GLN A N 1
ATOM 1882 C CA . GLN A 1 245 ? -16.615 -4.790 -0.200 1.00 91.50 245 GLN A CA 1
ATOM 1883 C C . GLN A 1 245 ? -15.606 -5.779 0.388 1.00 91.50 245 GLN A C 1
ATOM 1885 O O . GLN A 1 245 ? -15.332 -6.811 -0.209 1.00 91.50 245 GLN A O 1
ATOM 1890 N N . HIS A 1 246 ? -15.011 -5.451 1.536 1.00 92.81 246 HIS A N 1
ATOM 1891 C CA . HIS A 1 246 ? -14.137 -6.395 2.227 1.00 92.81 246 HIS A CA 1
ATOM 1892 C C . HIS A 1 246 ? -14.922 -7.640 2.653 1.00 92.81 246 HIS A C 1
ATOM 1894 O O . HIS A 1 246 ? -15.941 -7.517 3.336 1.00 92.81 246 HIS A O 1
ATOM 1900 N N . ASP A 1 247 ? -14.422 -8.818 2.282 1.00 89.50 247 ASP A N 1
ATOM 1901 C CA . ASP A 1 247 ? -14.874 -10.099 2.818 1.00 89.50 247 ASP A CA 1
ATOM 1902 C C . ASP A 1 247 ? -13.752 -10.736 3.666 1.00 89.50 247 ASP A C 1
ATOM 1904 O O . ASP A 1 247 ? -12.718 -11.149 3.121 1.00 89.50 247 ASP A O 1
ATOM 1908 N N . PRO A 1 248 ? -13.932 -10.852 4.998 1.00 90.44 248 PRO A N 1
ATOM 1909 C CA . PRO A 1 248 ? -12.922 -11.411 5.893 1.00 90.44 248 PRO A CA 1
ATOM 1910 C C . PRO A 1 248 ? -12.618 -12.894 5.637 1.00 90.44 248 PRO A C 1
ATOM 1912 O O . PRO A 1 248 ? -11.589 -13.386 6.099 1.00 90.44 248 PRO A O 1
ATOM 1915 N N . ALA A 1 249 ? -13.466 -13.628 4.905 1.00 88.25 249 ALA A N 1
ATOM 1916 C CA . ALA A 1 249 ? -13.191 -15.019 4.538 1.00 88.25 249 ALA A CA 1
ATOM 1917 C C . ALA A 1 249 ? -11.953 -15.165 3.633 1.00 88.25 249 ALA A C 1
ATOM 1919 O O . ALA A 1 249 ? -11.370 -16.249 3.563 1.00 88.25 249 ALA A O 1
ATOM 1920 N N . PHE A 1 250 ? -11.540 -14.081 2.972 1.00 87.75 250 PHE A N 1
ATOM 1921 C CA . PHE A 1 250 ? -10.391 -14.041 2.070 1.00 87.75 250 PHE A CA 1
ATOM 1922 C C . PHE A 1 250 ? -9.146 -13.392 2.691 1.00 87.75 250 PHE A C 1
ATOM 1924 O O . PHE A 1 250 ? -8.153 -13.185 1.988 1.00 87.75 250 PHE A O 1
ATOM 1931 N N . ASP A 1 251 ? -9.160 -13.091 3.992 1.00 93.94 251 ASP A N 1
ATOM 1932 C CA . ASP A 1 251 ? -7.993 -12.551 4.690 1.00 93.94 251 ASP A CA 1
ATOM 1933 C C . ASP A 1 251 ? -6.865 -13.592 4.755 1.00 93.94 251 ASP A C 1
ATOM 1935 O O . ASP A 1 251 ? -7.022 -14.699 5.270 1.00 93.94 251 ASP A O 1
ATOM 1939 N N . ALA A 1 252 ? -5.703 -13.221 4.222 1.00 89.06 252 ALA A N 1
ATOM 1940 C CA . ALA A 1 252 ? -4.522 -14.069 4.105 1.00 89.06 252 ALA A CA 1
ATOM 1941 C C . ALA A 1 2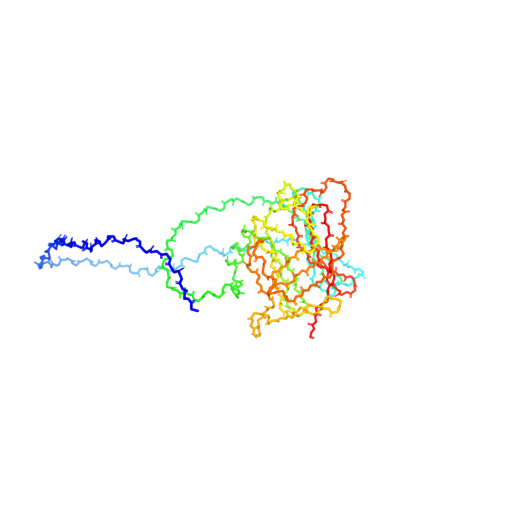52 ? -3.441 -13.730 5.142 1.00 89.06 252 ALA A C 1
ATOM 1943 O O . ALA A 1 252 ? -2.702 -14.613 5.576 1.00 89.06 252 ALA A O 1
ATOM 1944 N N . ALA A 1 253 ? -3.331 -12.459 5.535 1.00 94.31 253 ALA A N 1
ATOM 1945 C CA . ALA A 1 253 ? -2.397 -12.010 6.564 1.00 94.31 253 ALA A CA 1
ATOM 1946 C C . ALA A 1 253 ? -2.916 -10.759 7.282 1.00 94.31 253 ALA A C 1
ATOM 1948 O O . ALA A 1 253 ? -3.626 -9.949 6.692 1.00 94.31 253 ALA A O 1
ATOM 1949 N N . ASP A 1 254 ? -2.522 -10.586 8.543 1.00 95.94 254 ASP A N 1
ATOM 1950 C CA . ASP A 1 254 ? -2.877 -9.429 9.371 1.00 95.94 254 ASP A CA 1
ATOM 1951 C C . ASP A 1 254 ? -1.621 -8.942 10.121 1.00 95.94 254 ASP A C 1
ATOM 1953 O O . ASP A 1 254 ? -1.151 -9.573 11.074 1.00 95.94 254 ASP A O 1
ATOM 1957 N N . ILE A 1 255 ? -1.046 -7.823 9.675 1.00 97.62 255 ILE A N 1
ATOM 1958 C CA . ILE A 1 255 ? 0.304 -7.373 10.045 1.00 97.62 255 ILE A CA 1
ATOM 1959 C C . ILE A 1 255 ? 0.222 -6.097 10.878 1.00 97.62 255 ILE A C 1
ATOM 1961 O O . ILE A 1 255 ? -0.480 -5.161 10.517 1.00 97.62 255 ILE A O 1
ATOM 1965 N N . ALA A 1 256 ? 0.961 -6.023 11.984 1.00 97.62 256 ALA A N 1
ATOM 1966 C CA . ALA A 1 256 ? 0.998 -4.812 12.802 1.00 97.62 256 ALA A CA 1
ATOM 1967 C C . ALA A 1 256 ? 1.656 -3.635 12.055 1.00 97.62 256 ALA A C 1
ATOM 1969 O O . ALA A 1 256 ? 2.698 -3.799 11.417 1.00 97.62 256 ALA A O 1
ATOM 1970 N N . LEU A 1 257 ? 1.070 -2.443 12.182 1.00 97.69 257 LEU A N 1
ATOM 1971 C CA . LEU A 1 257 ? 1.606 -1.191 11.655 1.00 97.69 257 LEU A CA 1
ATOM 1972 C C . LEU A 1 257 ? 2.088 -0.308 12.803 1.00 97.69 257 LEU A C 1
ATOM 1974 O O . LEU A 1 257 ? 1.406 -0.156 13.815 1.00 97.69 257 LEU A O 1
ATOM 1978 N N . SER A 1 258 ? 3.230 0.350 12.612 1.00 96.00 258 SER A N 1
ATOM 1979 C CA . SER A 1 258 ? 3.528 1.552 13.393 1.00 96.00 258 SER A CA 1
ATOM 1980 C C . SER A 1 258 ? 2.672 2.693 12.857 1.00 96.00 258 SER A C 1
ATOM 1982 O O . SER A 1 258 ? 2.586 2.867 11.642 1.00 96.00 258 SER A O 1
ATOM 1984 N N . HIS A 1 259 ? 2.050 3.464 13.745 1.00 95.38 259 HIS A N 1
ATOM 1985 C CA . HIS A 1 259 ? 1.212 4.604 13.381 1.00 95.38 259 HIS A CA 1
ATOM 1986 C C . HIS A 1 259 ? 1.703 5.861 14.089 1.00 95.38 259 HIS A C 1
ATOM 1988 O O . HIS A 1 259 ? 1.971 5.851 15.290 1.00 95.38 259 HIS A O 1
ATOM 1994 N N . VAL A 1 260 ? 1.824 6.943 13.329 1.00 91.38 260 VAL A N 1
ATOM 1995 C CA . VAL A 1 260 ? 2.061 8.286 13.849 1.00 91.38 260 VAL A CA 1
ATOM 1996 C C . VAL A 1 260 ? 0.987 9.194 13.277 1.00 91.38 260 VAL A C 1
ATOM 1998 O O . VAL A 1 260 ? 0.817 9.263 12.061 1.00 91.38 260 VAL A O 1
ATOM 2001 N N . GLN A 1 261 ? 0.291 9.907 14.156 1.00 88.12 261 GLN A N 1
ATOM 2002 C CA . GLN A 1 261 ? -0.488 11.080 13.785 1.00 88.12 261 GLN A CA 1
ATOM 2003 C C . GLN A 1 261 ? 0.393 12.302 14.017 1.00 88.12 261 GLN A C 1
ATOM 2005 O O . GLN A 1 261 ? 0.885 12.534 15.126 1.00 88.12 261 GLN A O 1
ATOM 2010 N N . ARG A 1 262 ? 0.688 13.028 12.944 1.00 78.56 262 ARG A N 1
ATOM 2011 C CA . ARG A 1 262 ? 1.460 14.267 13.020 1.00 78.56 262 ARG A CA 1
ATOM 2012 C C . ARG A 1 262 ? 0.510 15.381 13.450 1.00 78.56 262 ARG A C 1
ATOM 2014 O O . ARG A 1 262 ? -0.637 15.386 13.042 1.00 78.56 262 ARG A O 1
ATOM 2021 N N . GLY A 1 263 ? 0.969 16.271 14.330 1.00 65.25 263 GLY A N 1
ATOM 2022 C CA . GLY A 1 263 ? 0.161 17.424 14.731 1.00 65.25 263 GLY A CA 1
ATOM 2023 C C . GLY A 1 263 ? -0.078 18.376 13.554 1.00 65.25 263 GLY A C 1
ATOM 2024 O O . GLY A 1 263 ? 0.663 18.290 12.569 1.00 65.25 263 GLY A O 1
ATOM 2025 N N . PRO A 1 264 ? -1.038 19.305 13.690 1.00 61.88 264 PRO A N 1
ATOM 2026 C CA . PRO A 1 264 ? -1.485 20.125 12.579 1.00 61.88 264 PRO A CA 1
ATOM 2027 C C . PRO A 1 264 ? -0.339 20.954 11.987 1.00 61.88 264 PRO A C 1
ATOM 2029 O O . PRO A 1 264 ? 0.440 21.592 12.707 1.00 61.88 264 PRO A O 1
ATOM 2032 N N . SER A 1 265 ? -0.218 20.909 10.668 1.00 59.09 265 SER A N 1
ATOM 2033 C CA . SER A 1 265 ? 0.822 21.506 9.841 1.00 59.09 265 SER A CA 1
ATOM 2034 C C . SER A 1 265 ? 0.270 21.878 8.460 1.00 59.09 265 SER A C 1
ATOM 2036 O O . SER A 1 265 ? -0.715 21.325 7.996 1.00 59.09 265 SER A O 1
ATOM 2038 N N . ASP A 1 266 ? 0.970 22.718 7.699 1.00 52.22 266 ASP A N 1
ATOM 2039 C CA . ASP A 1 266 ? 0.577 23.021 6.307 1.00 52.22 266 ASP A CA 1
ATOM 2040 C C . ASP A 1 266 ? 0.592 21.781 5.363 1.00 52.22 266 ASP A C 1
ATOM 2042 O O . ASP A 1 266 ? 0.352 21.903 4.166 1.00 52.22 266 ASP A O 1
ATOM 2046 N N . LYS A 1 267 ? 0.903 20.574 5.872 1.00 52.00 267 LYS A N 1
ATOM 2047 C CA . LYS A 1 267 ? 0.880 19.285 5.154 1.00 52.00 267 LYS A CA 1
ATOM 2048 C C . LYS A 1 267 ? -0.359 18.428 5.450 1.00 52.00 267 LYS A C 1
ATOM 2050 O O . LYS A 1 267 ? -0.424 17.302 4.956 1.00 52.00 267 LYS A O 1
ATOM 2055 N N . ASP A 1 268 ? -1.322 18.929 6.219 1.00 58.88 268 ASP A N 1
ATOM 2056 C CA . ASP A 1 268 ? -2.498 18.161 6.663 1.00 58.88 268 ASP A CA 1
ATOM 2057 C C . ASP A 1 268 ? -3.478 17.830 5.519 1.00 58.88 268 ASP A C 1
ATOM 2059 O O . ASP A 1 268 ? -4.369 17.002 5.677 1.00 58.88 268 ASP A O 1
ATOM 2063 N N . GLU A 1 269 ? -3.269 18.403 4.331 1.00 67.00 269 GLU A N 1
ATOM 2064 C CA . GLU A 1 269 ? -4.071 18.154 3.125 1.00 67.00 269 GLU A CA 1
ATOM 2065 C C . GLU A 1 269 ? -3.506 17.041 2.224 1.00 67.00 269 GLU A C 1
ATOM 2067 O O . GLU A 1 269 ? -4.014 16.807 1.125 1.00 67.00 269 GLU A O 1
ATOM 2072 N N . GLN A 1 270 ? -2.442 16.339 2.639 1.00 77.06 270 GLN A N 1
ATOM 2073 C CA . GLN A 1 270 ? -1.796 15.378 1.747 1.00 77.06 270 GLN A CA 1
ATOM 2074 C C . GLN A 1 270 ? -2.754 14.220 1.389 1.00 77.06 270 GLN A C 1
ATOM 2076 O O . GLN A 1 270 ? -3.231 13.514 2.289 1.00 77.06 270 GLN A O 1
ATOM 2081 N N . PRO A 1 271 ? -3.002 13.959 0.092 1.00 87.75 271 PRO A N 1
ATOM 2082 C CA . PRO A 1 271 ? -3.883 12.877 -0.324 1.00 87.75 271 PRO A CA 1
ATOM 2083 C C . PRO A 1 271 ? -3.313 11.511 0.067 1.00 87.75 271 PRO A C 1
ATOM 2085 O O . PRO A 1 271 ? -2.113 11.374 0.340 1.00 87.75 271 PRO A O 1
ATOM 2088 N N . LEU A 1 272 ? -4.175 10.491 0.052 1.00 91.00 272 LEU A N 1
ATOM 2089 C CA . LEU A 1 272 ? -3.774 9.106 0.243 1.00 91.00 272 LEU A CA 1
ATOM 2090 C C . LEU A 1 272 ? -2.638 8.770 -0.720 1.00 91.00 272 LEU A C 1
ATOM 2092 O O . LEU A 1 272 ? -2.771 8.865 -1.945 1.00 91.00 272 LEU A O 1
ATOM 2096 N N . ALA A 1 273 ? -1.533 8.315 -0.153 1.00 91.38 273 ALA A N 1
ATOM 2097 C CA . ALA A 1 273 ? -0.407 7.852 -0.917 1.00 91.38 273 ALA A CA 1
ATOM 2098 C C . ALA A 1 273 ? 0.259 6.649 -0.273 1.00 91.38 273 ALA A C 1
ATOM 2100 O O . ALA A 1 273 ? 0.340 6.532 0.949 1.00 91.38 273 ALA A O 1
ATOM 2101 N N . VAL A 1 274 ? 0.741 5.744 -1.120 1.00 94.50 274 VAL A N 1
ATOM 2102 C CA . VAL A 1 274 ? 1.437 4.539 -0.679 1.00 94.50 274 VAL A CA 1
ATOM 2103 C C . VAL A 1 274 ? 2.789 4.468 -1.359 1.00 94.50 274 VAL A C 1
ATOM 2105 O O . VAL A 1 274 ? 2.885 4.540 -2.585 1.00 94.50 274 VAL A O 1
ATOM 2108 N N . TYR A 1 275 ? 3.838 4.315 -0.560 1.00 89.00 275 TYR A N 1
ATOM 2109 C CA . TYR A 1 275 ? 5.215 4.331 -1.026 1.00 89.00 275 TYR A CA 1
ATOM 2110 C C . TYR A 1 275 ? 5.991 3.113 -0.533 1.00 89.00 275 TYR A C 1
ATOM 2112 O O . TYR A 1 275 ? 5.731 2.577 0.545 1.00 89.00 275 TYR A O 1
ATOM 2120 N N . LEU A 1 276 ? 6.986 2.719 -1.325 1.00 88.88 276 LEU A N 1
ATOM 2121 C CA . LEU A 1 276 ? 7.987 1.721 -0.979 1.00 88.88 276 LEU A CA 1
ATOM 2122 C C . LEU A 1 276 ? 9.326 2.442 -0.821 1.00 88.88 276 LEU A C 1
ATOM 2124 O O . LEU A 1 276 ? 9.838 3.017 -1.780 1.00 88.88 276 LEU A O 1
ATOM 2128 N N . ALA A 1 277 ? 9.874 2.438 0.390 1.00 83.25 277 ALA A N 1
ATOM 2129 C CA . ALA A 1 277 ? 11.093 3.161 0.730 1.00 83.25 277 ALA A CA 1
ATOM 2130 C C . ALA A 1 277 ? 12.185 2.187 1.198 1.00 83.25 277 ALA A C 1
ATOM 2132 O O . ALA A 1 277 ? 12.018 1.554 2.242 1.00 83.25 277 ALA A O 1
ATOM 2133 N N . PRO A 1 278 ? 13.319 2.064 0.488 1.00 81.25 278 PRO A N 1
ATOM 2134 C CA . PRO A 1 278 ? 14.451 1.278 0.967 1.00 81.25 278 PRO A CA 1
ATOM 2135 C C . PRO A 1 278 ? 14.924 1.741 2.354 1.00 81.25 278 PRO A C 1
ATOM 2137 O O . PRO A 1 278 ? 14.950 2.938 2.651 1.00 81.25 278 PRO A O 1
ATOM 2140 N N . ARG A 1 279 ? 15.317 0.793 3.206 1.00 81.25 279 ARG A N 1
ATOM 2141 C CA . ARG A 1 279 ? 15.905 1.034 4.529 1.00 81.25 279 ARG A CA 1
ATOM 2142 C C . ARG A 1 279 ? 17.390 0.682 4.523 1.00 81.25 279 ARG A C 1
ATOM 2144 O O . ARG A 1 279 ? 17.837 -0.198 3.791 1.00 81.25 279 ARG A O 1
ATOM 2151 N N . ASN A 1 280 ? 18.156 1.312 5.412 1.00 70.25 280 ASN A N 1
ATOM 2152 C CA . ASN A 1 280 ? 19.612 1.123 5.498 1.00 70.25 280 ASN A CA 1
ATOM 2153 C C . ASN A 1 280 ? 20.039 -0.303 5.903 1.00 70.25 280 ASN A C 1
ATOM 2155 O O . ASN A 1 280 ? 21.198 -0.667 5.741 1.00 70.25 280 ASN A O 1
ATOM 2159 N N . ASN A 1 281 ? 19.125 -1.111 6.439 1.00 75.62 281 ASN A N 1
ATOM 2160 C CA . ASN A 1 281 ? 19.366 -2.494 6.855 1.00 75.62 281 ASN A CA 1
ATOM 2161 C C . ASN A 1 281 ? 18.956 -3.533 5.789 1.00 75.62 281 ASN A C 1
ATOM 2163 O O . ASN A 1 281 ? 18.889 -4.721 6.097 1.00 75.62 281 ASN A O 1
ATOM 2167 N N . GLY A 1 282 ? 18.647 -3.097 4.562 1.00 74.69 282 GLY A N 1
ATOM 2168 C CA . GLY A 1 282 ? 18.195 -3.971 3.475 1.00 74.69 282 GLY A CA 1
ATOM 2169 C C . GLY A 1 282 ? 16.710 -4.346 3.528 1.00 74.69 282 GLY A C 1
ATOM 2170 O O . GLY A 1 282 ? 16.250 -5.094 2.669 1.00 74.69 282 GLY A O 1
ATOM 2171 N N . GLN A 1 283 ? 15.951 -3.835 4.503 1.00 87.12 283 GLN A N 1
ATOM 2172 C CA . GLN A 1 283 ? 14.490 -3.909 4.489 1.00 87.12 283 GLN A CA 1
ATOM 2173 C C . GLN A 1 283 ? 13.895 -2.853 3.550 1.00 87.12 283 GLN A C 1
ATOM 2175 O O . GLN A 1 283 ? 14.559 -1.904 3.128 1.00 87.12 283 GLN A O 1
ATOM 2180 N N . ILE A 1 284 ? 12.612 -3.005 3.252 1.00 89.00 284 ILE A N 1
ATOM 2181 C CA . ILE A 1 284 ? 11.803 -2.047 2.509 1.00 89.00 284 ILE A CA 1
ATOM 2182 C C . ILE A 1 284 ? 10.664 -1.615 3.426 1.00 89.00 284 ILE A C 1
ATOM 2184 O O . ILE A 1 284 ? 9.940 -2.447 3.962 1.00 89.00 284 ILE A O 1
ATOM 2188 N N . GLY A 1 285 ? 10.511 -0.310 3.607 1.00 90.56 285 GLY A N 1
ATOM 2189 C CA . GLY A 1 285 ? 9.379 0.276 4.300 1.00 90.56 285 GLY A CA 1
ATOM 2190 C C . GLY A 1 285 ? 8.197 0.437 3.364 1.00 90.56 285 GLY A C 1
ATOM 2191 O O . GLY A 1 285 ? 8.26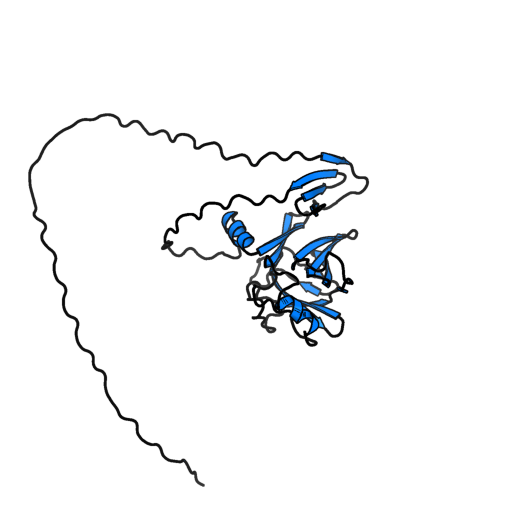9 1.201 2.403 1.00 90.56 285 GLY A O 1
ATOM 2192 N N . LEU A 1 286 ? 7.101 -0.242 3.680 1.00 95.81 286 LEU A N 1
ATOM 2193 C CA . LEU A 1 286 ? 5.778 0.112 3.200 1.00 95.81 286 LEU A CA 1
ATOM 2194 C C . LEU A 1 286 ? 5.278 1.296 4.027 1.00 95.81 286 LEU A C 1
ATOM 2196 O O . LEU A 1 286 ? 5.158 1.190 5.248 1.00 95.81 286 LEU A O 1
ATOM 2200 N N . VAL A 1 287 ? 4.997 2.415 3.368 1.00 95.38 287 VAL A N 1
ATOM 2201 C CA . VAL A 1 287 ? 4.506 3.639 4.006 1.00 95.38 287 VAL A CA 1
ATOM 2202 C C . VAL A 1 287 ? 3.168 4.003 3.388 1.00 95.38 287 VAL A C 1
ATOM 2204 O O . VAL A 1 287 ? 3.105 4.262 2.189 1.00 95.38 287 VAL A O 1
ATOM 2207 N N . ILE A 1 288 ? 2.119 4.044 4.202 1.00 95.69 288 ILE A N 1
ATOM 2208 C CA . ILE A 1 288 ? 0.813 4.583 3.824 1.00 95.69 288 ILE A CA 1
ATOM 2209 C C . ILE A 1 288 ? 0.674 5.936 4.508 1.00 95.69 288 ILE A C 1
ATOM 2211 O O . ILE A 1 288 ? 0.887 6.066 5.712 1.00 95.69 288 ILE A O 1
ATOM 2215 N N . HIS A 1 289 ? 0.342 6.940 3.719 1.00 92.25 289 HIS A N 1
ATOM 2216 C CA . HIS A 1 289 ? 0.209 8.316 4.139 1.00 92.25 289 HIS A CA 1
ATOM 2217 C C . HIS A 1 289 ? -1.186 8.815 3.792 1.00 92.25 289 HIS A C 1
ATOM 2219 O O . HIS A 1 289 ? -1.604 8.644 2.651 1.00 92.25 289 HIS A O 1
ATOM 2225 N N . TRP A 1 290 ? -1.873 9.474 4.720 1.00 91.50 290 TRP A N 1
ATOM 2226 C CA . TRP A 1 290 ? -3.107 10.196 4.421 1.00 91.50 290 TRP A CA 1
ATOM 2227 C C . TRP A 1 290 ? -3.296 11.318 5.442 1.00 91.50 290 TRP A C 1
ATOM 2229 O O . TRP A 1 290 ? -3.373 11.034 6.636 1.00 91.50 290 TRP A O 1
ATOM 2239 N N . GLY A 1 291 ? -3.320 12.574 4.986 1.00 88.75 291 GLY A N 1
ATOM 2240 C CA . GLY A 1 291 ? -3.398 13.756 5.848 1.00 88.75 291 GLY A CA 1
ATOM 2241 C C . GLY A 1 291 ? -2.334 13.748 6.949 1.00 88.75 291 GLY A C 1
ATOM 2242 O O . GLY A 1 291 ? -1.131 13.708 6.689 1.00 88.75 291 GLY A O 1
ATOM 2243 N N . GLU A 1 292 ? -2.774 13.730 8.201 1.00 89.81 292 GLU A N 1
ATOM 2244 C CA . GLU A 1 292 ? -1.892 13.697 9.371 1.00 89.81 292 GLU A CA 1
ATOM 2245 C C . GLU A 1 292 ? -1.342 12.296 9.688 1.00 89.81 292 GLU A C 1
ATOM 2247 O O . GLU A 1 292 ? -0.373 12.156 10.445 1.00 89.81 292 GLU A O 1
ATOM 2252 N N . HIS A 1 293 ? -1.942 11.244 9.127 1.00 92.12 293 HIS A N 1
ATOM 2253 C CA . HIS A 1 293 ? -1.661 9.864 9.494 1.00 92.12 293 HIS A CA 1
ATOM 2254 C C . HIS A 1 293 ? -0.562 9.255 8.626 1.00 92.12 293 HIS A C 1
ATOM 2256 O O . HIS A 1 293 ? -0.591 9.287 7.393 1.00 92.12 293 HIS A O 1
ATOM 2262 N N . VAL A 1 294 ? 0.392 8.618 9.301 1.00 93.44 294 VAL A N 1
ATOM 2263 C CA . VAL A 1 294 ? 1.438 7.816 8.675 1.00 93.44 294 VAL A CA 1
ATOM 2264 C C . VAL A 1 294 ? 1.423 6.429 9.290 1.00 93.44 294 VAL A C 1
ATOM 2266 O O . VAL A 1 294 ? 1.647 6.276 10.492 1.00 93.44 294 VAL A O 1
ATOM 2269 N N . TRP A 1 295 ? 1.196 5.419 8.458 1.00 97.06 295 TRP A N 1
ATOM 2270 C CA . TRP A 1 295 ? 1.319 4.016 8.824 1.00 97.06 295 TRP A CA 1
ATOM 2271 C C . TRP A 1 295 ? 2.526 3.400 8.143 1.00 97.06 295 TRP A C 1
ATOM 2273 O O . TRP A 1 295 ? 2.738 3.589 6.944 1.00 97.06 295 TRP A O 1
ATOM 2283 N N . THR A 1 296 ? 3.310 2.636 8.893 1.00 96.25 296 THR A N 1
ATOM 2284 C CA . THR A 1 296 ? 4.509 1.996 8.359 1.00 96.25 296 THR A CA 1
ATOM 2285 C C . THR A 1 296 ? 4.643 0.554 8.809 1.00 96.25 296 THR A C 1
ATOM 2287 O O . THR A 1 296 ? 4.462 0.249 9.990 1.00 96.25 296 THR A O 1
ATOM 2290 N N . ALA A 1 297 ? 5.062 -0.304 7.885 1.00 96.19 297 ALA A N 1
ATOM 2291 C CA . ALA A 1 297 ? 5.585 -1.632 8.177 1.00 96.19 297 ALA A CA 1
ATOM 2292 C C . ALA A 1 297 ? 6.816 -1.890 7.312 1.00 96.19 297 ALA A C 1
ATOM 2294 O O . ALA A 1 297 ? 6.815 -1.599 6.117 1.00 96.19 297 ALA A O 1
ATOM 2295 N N . ASP A 1 298 ? 7.860 -2.453 7.909 1.00 95.06 298 ASP A N 1
ATOM 2296 C CA . ASP A 1 298 ? 9.058 -2.842 7.177 1.00 95.06 298 ASP A CA 1
ATOM 2297 C C . ASP A 1 298 ? 8.996 -4.340 6.840 1.00 95.06 298 ASP A C 1
ATOM 2299 O O . ASP A 1 298 ? 8.588 -5.163 7.664 1.00 95.06 298 ASP A O 1
ATOM 2303 N N . PHE A 1 299 ? 9.424 -4.699 5.632 1.00 94.00 299 PHE A N 1
ATOM 2304 C CA . PHE A 1 299 ? 9.521 -6.082 5.175 1.00 94.00 299 PHE A CA 1
ATOM 2305 C C . PHE A 1 299 ? 10.863 -6.372 4.514 1.00 94.00 299 PHE A C 1
ATOM 2307 O O . PHE A 1 299 ? 11.587 -5.471 4.091 1.00 94.00 299 PHE A O 1
ATOM 2314 N N . SER A 1 300 ? 11.195 -7.652 4.400 1.00 91.19 300 SER A N 1
ATOM 2315 C CA . SER A 1 300 ? 12.240 -8.134 3.501 1.00 91.19 300 SER A CA 1
ATOM 2316 C C . SER A 1 300 ? 11.633 -8.983 2.391 1.00 91.19 300 SER A C 1
ATOM 2318 O O . SER A 1 300 ? 10.566 -9.577 2.550 1.00 91.19 300 SER A O 1
ATOM 2320 N N . VAL A 1 301 ? 12.318 -9.043 1.254 1.00 86.00 301 VAL A N 1
ATOM 2321 C CA . VAL A 1 301 ? 11.997 -10.013 0.205 1.00 86.00 301 VAL A CA 1
ATOM 2322 C C . VAL A 1 301 ? 12.662 -11.342 0.552 1.00 86.00 301 VAL A C 1
ATOM 2324 O O . VAL A 1 301 ? 13.848 -11.389 0.891 1.00 86.00 301 VAL A O 1
ATOM 2327 N N . THR A 1 302 ? 11.885 -12.419 0.527 1.00 74.50 302 THR A N 1
ATOM 2328 C CA . THR A 1 302 ? 12.377 -13.782 0.773 1.00 74.50 302 THR A CA 1
ATOM 2329 C C . THR A 1 302 ? 12.633 -14.492 -0.548 1.00 74.50 302 THR A C 1
ATOM 2331 O O . THR A 1 302 ? 11.843 -14.357 -1.477 1.00 74.50 302 THR A O 1
ATOM 2334 N N . ARG A 1 303 ? 13.747 -15.224 -0.613 1.00 62.00 303 ARG A N 1
ATOM 2335 C CA . ARG A 1 303 ? 14.116 -16.097 -1.733 1.00 62.00 303 ARG A CA 1
ATOM 2336 C C . ARG A 1 303 ? 13.744 -17.539 -1.434 1.00 62.00 303 ARG A C 1
ATOM 2338 O O . ARG A 1 303 ? 13.807 -17.899 -0.234 1.00 62.00 303 ARG A O 1
#

Sequence (303 aa):
ALDARPPIPDEPDDDPDEPSDPDEPDDPDDPDDTDAEDAGEDEDSEEAAARPGPPPRVPGRISLTHRPRTESADTLTLILAPDGEDSGQLTLLWGLNSWTTDFEFVELPRRPRPERTSNVGRATSLTRDSDTSARYRAATLGTRNETALVTPDGMHVQILFQKELGADGDDYAALESIADGGLVQLTRGAVIRLRTEVPLRFTDTLVPTDNLAPDFPGAYGLWLKKAGTDWRLVFNNEPDSWGTQHDPAFDAADIALSHVQRGPSDKDEQPLAVYLAPRNNGQIGLVIHWGEHVWTADFSVTR